Protein AF-A0A1A9ZM07-F1 (afdb_monomer_lite)

Radius of gyration: 21.33 Å; chains: 1; bounding box: 62×58×68 Å

Sequence (254 aa):
MIPLLPQSSGELTFYTVDTAAFFLKGKTILVFFFLFLADDALDRKQTLGPGDSTRFLSSAKSTELFGSISMLYASVVPIGESIPPRTISLAAATFNLLVSMAVLDVNTFQFKTVKGRARGKQEVLSGEAISLKFLDVVTILLKYCGIKCTAAKNSETQAVLIDLIASIGFFCANNKQNQDLLTSEQCSNIIKNLTRLPEYLNVVVYPCLVTLTFQNQNARNVIGRDFNLEFLDEYSKSDKAKKNHLVALLKETT

Foldseek 3Di:
DDDDDDDDDDDDPDPPPVVPLVQQPPHPPVVVVVVVVVVVVVPVPDDDDPPCPVVVVLVSLLCSLLVLLVVLLVQDVVCFLVRDPSSLSSLLSNLVSLLVCLLVPLCSSLLDQPPDPDPDDDGSCRSVVSLVSLLSSLLRLLVNLQVVVVVDPPVSSVSSNLSSLQSLLSNQAVNVVSLVVCLDPVNLSSLLSLLPHDPVSCLRSLSSLCSSPPVNVSSVVSSVVRDPCVVSVVCLPDPSLVPDSSSVSHDDPD

Secondary structure (DSSP, 8-state):
-----------SSSSSSHHHHTSTTT-HHHHHHHHHHHHHTT-TT-PPPTT-HHHHHHHHHHHHHHHHHHHHHHHHTTTTT---HHHHHHHHHHHHHHHHHHHH-HHHHTT-------SSS----HHHHHHHHHHHHHHHHHHHHHHHHHH---HHHHHHHHHHHHHHHHHHTT-HHHHHHHHSGGGHHHHHHHHTS-GGGHHHHHHHHHHHHTT-HHHHHHHTTTS-HHHHHHHHHSHHHHH-HHHHT-----

Organism: Glossina pallidipes (NCBI:txid7398)

Structure (mmCIF, N/CA/C/O backbone):
data_AF-A0A1A9ZM07-F1
#
_entry.id   AF-A0A1A9ZM07-F1
#
loop_
_atom_site.group_PDB
_atom_site.id
_atom_site.type_symbol
_atom_site.label_atom_id
_atom_site.label_alt_id
_atom_site.label_comp_id
_atom_site.label_asym_id
_atom_site.label_entity_id
_atom_site.label_seq_id
_atom_site.pdbx_PDB_ins_code
_atom_site.Cartn_x
_atom_site.Cartn_y
_atom_site.Cartn_z
_atom_site.occupancy
_atom_site.B_iso_or_equiv
_atom_site.auth_seq_id
_atom_site.auth_comp_id
_atom_site.auth_asym_id
_atom_site.auth_atom_id
_atom_site.pdbx_PDB_model_num
ATOM 1 N N . MET A 1 1 ? 40.467 39.889 -33.653 1.00 40.06 1 MET A N 1
ATOM 2 C CA . MET A 1 1 ? 41.114 38.565 -33.554 1.00 40.06 1 MET A CA 1
ATOM 3 C C . MET A 1 1 ? 41.609 38.404 -32.123 1.00 40.06 1 MET A C 1
ATOM 5 O O . MET A 1 1 ? 42.663 38.918 -31.790 1.00 40.06 1 MET A O 1
ATOM 9 N N . ILE A 1 2 ? 40.777 37.814 -31.264 1.00 30.30 2 ILE A N 1
ATOM 10 C CA . ILE A 1 2 ? 41.073 37.431 -29.873 1.00 30.30 2 ILE A CA 1
ATOM 11 C C . ILE A 1 2 ? 40.327 36.096 -29.678 1.00 30.30 2 ILE A C 1
ATOM 13 O O . ILE A 1 2 ? 39.171 36.022 -30.105 1.00 30.30 2 ILE A O 1
ATOM 17 N N . PRO A 1 3 ? 40.971 35.028 -29.177 1.00 31.72 3 PRO A N 1
ATOM 18 C CA . PRO A 1 3 ? 40.437 33.672 -29.266 1.00 31.72 3 PRO A CA 1
ATOM 19 C C . PRO A 1 3 ? 39.374 33.367 -28.199 1.00 31.72 3 PRO A C 1
ATOM 21 O O . PRO A 1 3 ? 39.427 33.863 -27.077 1.00 31.72 3 PRO A O 1
ATOM 24 N N . LEU A 1 4 ? 38.430 32.511 -28.598 1.00 33.81 4 LEU A N 1
ATOM 25 C CA . LEU A 1 4 ? 37.397 31.849 -27.798 1.00 33.81 4 LEU A CA 1
ATOM 26 C C . LEU A 1 4 ? 37.990 30.734 -26.920 1.00 33.81 4 LEU A C 1
ATOM 28 O O . LEU A 1 4 ? 38.764 29.931 -27.430 1.00 33.81 4 LEU A O 1
ATOM 32 N N . LEU A 1 5 ? 37.534 30.633 -25.666 1.00 29.77 5 LEU A N 1
ATOM 33 C CA . LEU A 1 5 ? 37.462 29.425 -24.815 1.00 29.77 5 LEU A CA 1
ATOM 34 C C . LEU A 1 5 ? 36.353 29.661 -23.751 1.00 29.77 5 LEU A C 1
ATOM 36 O O . LEU A 1 5 ? 35.966 30.811 -23.536 1.00 29.77 5 LEU A O 1
ATOM 40 N N . PRO A 1 6 ? 35.737 28.611 -23.175 1.00 30.64 6 PRO A N 1
ATOM 41 C CA . PRO A 1 6 ? 34.289 28.453 -23.166 1.00 30.64 6 PRO A CA 1
ATOM 42 C C . PRO A 1 6 ? 33.652 28.697 -21.793 1.00 30.64 6 PRO A C 1
ATOM 44 O O . PRO A 1 6 ? 34.264 28.507 -20.745 1.00 30.64 6 PRO A O 1
ATOM 47 N N . GLN A 1 7 ? 32.368 29.057 -21.812 1.00 31.75 7 GLN A N 1
ATOM 48 C CA . GLN A 1 7 ? 31.498 29.023 -20.639 1.00 31.75 7 GLN A CA 1
ATOM 49 C C . GLN A 1 7 ? 31.212 27.565 -20.245 1.00 31.75 7 GLN A C 1
ATOM 51 O O . GLN A 1 7 ? 30.524 26.854 -20.976 1.00 31.75 7 GLN A O 1
ATOM 56 N N . SER A 1 8 ? 31.696 27.127 -19.080 1.00 29.12 8 SER A N 1
ATOM 57 C CA . SER A 1 8 ? 31.195 25.928 -18.399 1.00 29.12 8 SER A CA 1
ATOM 58 C C . SER A 1 8 ? 30.195 26.342 -17.316 1.00 29.12 8 SER A C 1
ATOM 60 O O . SER A 1 8 ? 30.553 26.598 -16.166 1.00 29.12 8 SER A O 1
ATOM 62 N N . SER A 1 9 ? 28.924 26.437 -17.689 1.00 32.56 9 SER A N 1
ATOM 63 C CA . SER A 1 9 ? 27.804 26.448 -16.749 1.00 32.56 9 SER A CA 1
ATOM 64 C C . SER A 1 9 ? 27.173 25.061 -16.756 1.00 32.56 9 SER A C 1
ATOM 66 O O . SER A 1 9 ? 26.488 24.704 -17.713 1.00 32.56 9 SER A O 1
ATOM 68 N N . GLY A 1 10 ? 27.404 24.282 -15.705 1.00 33.72 10 GLY A N 1
ATOM 69 C CA . GLY A 1 10 ? 26.717 23.009 -15.524 1.00 33.72 10 GLY A CA 1
ATOM 70 C C . GLY A 1 10 ? 27.546 22.011 -14.746 1.00 33.72 10 GLY A C 1
ATOM 71 O O . GLY A 1 10 ? 28.169 21.160 -15.353 1.00 33.72 10 GLY A O 1
ATOM 72 N N . GLU A 1 11 ? 27.530 22.107 -13.418 1.00 28.39 11 GLU A N 1
ATOM 73 C CA . GLU A 1 11 ? 27.840 20.976 -12.538 1.00 28.39 11 GLU A CA 1
ATOM 74 C C . GLU A 1 11 ? 27.431 21.320 -11.102 1.00 28.39 11 GLU A C 1
ATOM 76 O O . GLU A 1 11 ? 28.222 21.768 -10.279 1.00 28.39 11 GLU A O 1
ATOM 81 N N . LEU A 1 12 ? 26.138 21.183 -10.804 1.00 27.61 12 LEU A N 1
ATOM 82 C CA . LEU A 1 12 ? 25.631 21.255 -9.430 1.00 27.61 12 LEU A CA 1
ATOM 83 C C . LEU A 1 12 ? 24.277 20.550 -9.334 1.00 27.61 12 LEU A C 1
ATOM 85 O O . LEU A 1 12 ? 23.278 21.143 -8.947 1.00 27.61 12 LEU A O 1
ATOM 89 N N . THR A 1 13 ? 24.192 19.295 -9.791 1.00 29.61 13 THR A N 1
ATOM 90 C CA . THR A 1 13 ? 22.951 18.500 -9.654 1.00 29.61 13 THR A CA 1
ATOM 91 C C . THR A 1 13 ? 23.127 16.992 -9.869 1.00 29.61 13 THR A C 1
ATOM 93 O O . THR A 1 13 ? 22.229 16.358 -10.393 1.00 29.61 13 THR A O 1
ATOM 96 N N . PHE A 1 14 ? 24.243 16.365 -9.475 1.00 26.75 14 PHE A N 1
ATOM 97 C CA . PHE A 1 14 ? 24.343 14.892 -9.594 1.00 26.75 14 PHE A CA 1
ATOM 98 C C . PHE A 1 14 ? 24.982 14.143 -8.414 1.00 26.75 14 PHE A C 1
ATOM 100 O O . PHE A 1 14 ? 24.934 12.919 -8.387 1.00 26.75 14 PHE A O 1
ATOM 107 N N . TYR A 1 15 ? 25.477 14.824 -7.375 1.00 24.61 15 TYR A N 1
ATOM 108 C CA . TYR A 1 15 ? 26.223 14.153 -6.296 1.00 24.61 15 TYR A CA 1
ATOM 109 C C . TYR A 1 15 ? 25.401 13.670 -5.088 1.00 24.61 15 TYR A C 1
ATOM 111 O O . TYR A 1 15 ? 25.945 13.008 -4.211 1.00 24.61 15 TYR A O 1
ATOM 119 N N . THR A 1 16 ? 24.097 13.941 -5.010 1.00 32.59 16 THR A N 1
ATOM 120 C CA . THR A 1 16 ? 23.282 13.553 -3.839 1.00 32.59 16 THR A CA 1
ATOM 121 C C . THR A 1 16 ? 22.673 12.151 -3.92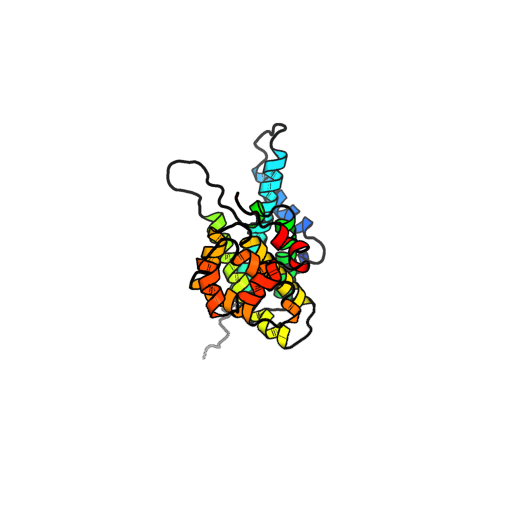0 1.00 32.59 16 THR A C 1
ATOM 123 O O . THR A 1 16 ? 22.255 11.617 -2.895 1.00 32.59 16 THR A O 1
ATOM 126 N N . VAL A 1 17 ? 22.643 11.517 -5.097 1.00 34.41 17 VAL A N 1
ATOM 127 C CA . VAL A 1 17 ? 21.951 10.225 -5.293 1.00 34.41 17 VAL A CA 1
ATOM 128 C C . VAL A 1 17 ? 22.884 9.020 -5.101 1.00 34.41 17 VAL A C 1
ATOM 130 O O . VAL A 1 17 ? 22.433 7.931 -4.735 1.00 34.41 17 VAL A O 1
ATOM 133 N N . ASP A 1 18 ? 24.196 9.194 -5.286 1.00 28.33 18 ASP A N 1
ATOM 134 C CA . ASP A 1 18 ? 25.151 8.080 -5.229 1.00 28.33 18 ASP A CA 1
ATOM 135 C C . ASP A 1 18 ? 25.424 7.565 -3.809 1.00 28.33 18 ASP A C 1
ATOM 137 O O . ASP A 1 18 ? 25.610 6.363 -3.610 1.00 28.33 18 ASP A O 1
ATOM 141 N N . THR A 1 19 ? 25.344 8.429 -2.797 1.00 35.19 19 THR A N 1
ATOM 142 C CA . THR A 1 19 ? 25.625 8.047 -1.404 1.00 35.19 19 THR A CA 1
ATOM 143 C C . THR A 1 19 ? 24.472 7.271 -0.756 1.00 35.19 19 THR A C 1
ATOM 145 O O . THR A 1 19 ? 24.703 6.442 0.121 1.00 35.19 19 THR A O 1
ATOM 148 N N . ALA A 1 20 ? 23.228 7.476 -1.203 1.00 35.91 20 ALA A N 1
ATOM 149 C CA . ALA A 1 20 ? 22.055 6.853 -0.585 1.00 35.91 20 ALA A CA 1
ATOM 150 C C . ALA A 1 20 ? 21.928 5.354 -0.916 1.00 35.91 20 ALA A C 1
ATOM 152 O O . ALA A 1 20 ? 21.475 4.560 -0.095 1.00 35.91 20 ALA A O 1
ATOM 153 N N . ALA A 1 21 ? 22.359 4.933 -2.105 1.00 36.50 21 ALA A N 1
ATOM 154 C CA . ALA A 1 21 ? 22.070 3.590 -2.600 1.00 36.50 21 ALA A CA 1
ATOM 155 C C . ALA A 1 21 ? 23.080 2.509 -2.195 1.00 36.50 21 ALA A C 1
ATOM 157 O O . ALA A 1 21 ? 22.746 1.324 -2.217 1.00 36.50 21 ALA A O 1
ATOM 158 N N . PHE A 1 22 ? 24.295 2.889 -1.792 1.00 32.91 22 PHE A N 1
ATOM 159 C CA . PHE A 1 22 ? 25.275 1.928 -1.276 1.00 32.91 22 PHE A CA 1
ATOM 160 C C . PHE A 1 22 ? 24.924 1.441 0.146 1.00 32.91 22 PHE A C 1
ATOM 162 O O . PHE A 1 22 ? 25.433 0.422 0.607 1.00 32.91 22 PHE A O 1
ATOM 169 N N . PHE A 1 23 ? 24.007 2.131 0.835 1.00 36.03 23 PHE A N 1
ATOM 170 C CA . PHE A 1 23 ? 23.654 1.864 2.231 1.00 36.03 23 PHE A CA 1
ATOM 171 C C . PHE A 1 23 ? 22.564 0.798 2.441 1.00 36.03 23 PHE A C 1
ATOM 173 O O . PHE A 1 23 ? 22.497 0.200 3.517 1.00 36.03 23 PHE A O 1
ATOM 180 N N . LEU A 1 24 ? 21.741 0.493 1.431 1.00 40.28 24 LEU A N 1
ATOM 181 C CA . LEU A 1 24 ? 20.542 -0.335 1.629 1.00 40.28 24 LEU A CA 1
ATOM 182 C C . LEU A 1 24 ? 20.745 -1.854 1.532 1.00 40.28 24 LEU A C 1
ATOM 184 O O . LEU A 1 24 ? 19.877 -2.597 1.976 1.00 40.28 24 LEU A O 1
ATOM 188 N N . LYS A 1 25 ? 21.879 -2.353 1.020 1.00 37.78 25 LYS A N 1
ATOM 189 C CA . LYS A 1 25 ? 22.109 -3.811 0.909 1.00 37.78 25 LYS A CA 1
ATOM 190 C C . LYS A 1 25 ? 22.706 -4.478 2.155 1.00 37.78 25 LYS A C 1
ATOM 192 O O . LYS A 1 25 ? 22.899 -5.688 2.145 1.00 37.78 25 LYS A O 1
ATOM 197 N N . GLY A 1 26 ? 22.964 -3.742 3.240 1.00 36.47 26 GLY A N 1
ATOM 198 C CA . GLY A 1 26 ? 23.479 -4.370 4.468 1.00 36.47 26 GLY A CA 1
ATOM 199 C C . GLY A 1 26 ? 23.490 -3.543 5.752 1.00 36.47 26 GLY A C 1
ATOM 200 O O . GLY A 1 26 ? 23.996 -4.033 6.757 1.00 36.47 26 GLY A O 1
ATOM 201 N N . LYS A 1 27 ? 22.983 -2.303 5.765 1.00 37.91 27 LYS A N 1
ATOM 202 C CA . LYS A 1 27 ? 23.139 -1.390 6.908 1.00 37.91 27 LYS A CA 1
ATOM 203 C C . LYS A 1 27 ? 21.961 -0.419 7.054 1.00 37.91 27 LYS A C 1
ATOM 205 O O . LYS A 1 27 ? 22.165 0.789 7.111 1.00 37.91 27 LYS A O 1
ATOM 210 N N . THR A 1 28 ? 20.739 -0.928 7.212 1.00 43.06 28 THR A N 1
ATOM 211 C CA . THR A 1 28 ? 19.606 -0.087 7.652 1.00 43.06 28 THR A CA 1
ATOM 212 C C . THR A 1 28 ? 19.929 0.583 8.997 1.00 43.06 28 THR A C 1
ATOM 214 O O . THR A 1 28 ? 19.680 1.762 9.175 1.00 43.06 28 THR A O 1
ATOM 217 N N . ILE A 1 29 ? 20.663 -0.092 9.888 1.00 41.97 29 ILE A N 1
ATOM 218 C CA . ILE A 1 29 ? 21.049 0.417 11.219 1.00 41.97 29 ILE A CA 1
ATOM 219 C C . ILE A 1 29 ? 22.052 1.594 11.183 1.00 41.97 29 ILE A C 1
ATOM 221 O O . ILE A 1 29 ? 22.090 2.401 12.109 1.00 41.97 29 ILE A O 1
ATOM 225 N N . LEU A 1 30 ? 22.877 1.733 10.138 1.00 37.81 30 LEU A N 1
ATOM 226 C CA . LEU A 1 30 ? 24.037 2.643 10.181 1.00 37.81 30 LEU A CA 1
ATOM 227 C C . LEU A 1 30 ? 23.731 4.053 9.647 1.00 37.81 30 LEU A C 1
ATOM 229 O O . LEU A 1 30 ? 24.348 5.016 10.098 1.00 37.81 30 LEU A O 1
ATOM 233 N N . VAL A 1 31 ? 22.722 4.194 8.778 1.00 46.16 31 VAL A N 1
ATOM 234 C CA . VAL A 1 31 ? 22.136 5.511 8.448 1.00 46.16 31 VAL A CA 1
ATOM 235 C C . VAL A 1 31 ? 21.390 6.073 9.662 1.00 46.16 31 VAL A C 1
ATOM 237 O O . VAL A 1 31 ? 21.493 7.264 9.952 1.00 46.16 31 VAL A O 1
ATOM 240 N N . PHE A 1 32 ? 20.733 5.200 10.437 1.00 45.12 32 PHE A N 1
ATOM 241 C CA . PHE A 1 32 ? 20.112 5.576 11.706 1.00 45.12 32 PHE A CA 1
ATOM 242 C C . PHE A 1 32 ? 21.130 6.040 12.740 1.00 45.12 32 PHE A C 1
ATOM 244 O O . PHE A 1 32 ? 20.888 7.048 13.387 1.00 45.12 32 PHE A O 1
ATOM 251 N N . PHE A 1 33 ? 22.294 5.394 12.851 1.00 40.38 33 PHE A N 1
ATOM 252 C CA . PHE A 1 33 ? 23.324 5.806 13.811 1.00 40.38 33 PHE A CA 1
ATOM 253 C C . PHE A 1 33 ? 23.842 7.237 13.561 1.00 40.38 33 PHE A C 1
ATOM 255 O O . PHE A 1 33 ? 24.109 7.966 14.512 1.00 40.38 33 PHE A O 1
ATOM 262 N N . PHE A 1 34 ? 23.936 7.673 12.299 1.00 42.84 34 PHE A N 1
ATOM 263 C CA . PHE A 1 34 ? 24.392 9.029 11.962 1.00 42.84 34 PHE A CA 1
ATOM 264 C C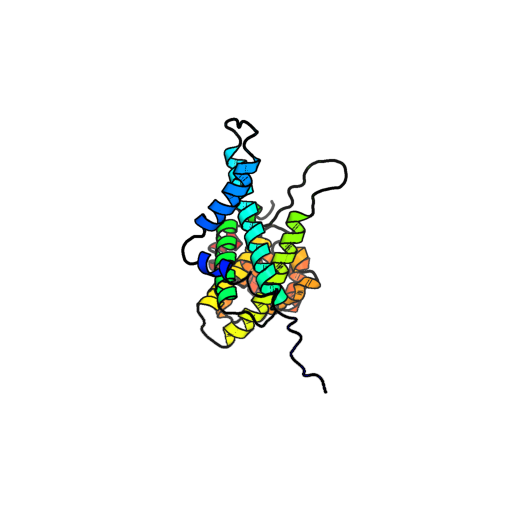 . PHE A 1 34 ? 23.323 10.112 12.162 1.00 42.84 34 PHE A C 1
ATOM 266 O O . PHE A 1 34 ? 23.665 11.217 12.575 1.00 42.84 34 PHE A O 1
ATOM 273 N N . LEU A 1 35 ? 22.042 9.811 11.921 1.00 45.06 35 LEU A N 1
ATOM 274 C CA . LEU A 1 35 ? 20.946 10.747 12.214 1.00 45.06 35 LEU A CA 1
ATOM 275 C C . LEU A 1 35 ? 20.625 10.796 13.717 1.00 45.06 35 LEU A C 1
ATOM 277 O O . LEU A 1 35 ? 20.350 11.866 14.246 1.00 45.06 35 LEU A O 1
ATOM 281 N N . PHE A 1 36 ? 20.750 9.668 14.417 1.00 42.66 36 PHE A N 1
ATOM 282 C CA . PHE A 1 36 ? 20.565 9.569 15.864 1.00 42.66 36 PHE A CA 1
ATOM 283 C C . PHE A 1 36 ? 21.662 10.305 16.639 1.00 42.66 36 PHE A C 1
ATOM 285 O O . PHE A 1 36 ? 21.354 11.018 17.581 1.00 42.66 36 PHE A O 1
ATOM 292 N N . LEU A 1 37 ? 22.931 10.221 16.218 1.00 44.16 37 LEU A N 1
ATOM 293 C CA . LEU A 1 37 ? 24.010 11.008 16.833 1.00 44.16 37 LEU A CA 1
ATOM 294 C C . LEU A 1 37 ? 23.861 12.520 16.608 1.00 44.16 37 LEU A C 1
ATOM 296 O O . LEU A 1 37 ? 24.355 13.300 17.420 1.00 44.16 37 LEU A O 1
ATOM 300 N N . ALA A 1 38 ? 23.200 12.940 15.526 1.00 43.25 38 ALA A N 1
ATOM 301 C CA . ALA A 1 38 ? 22.914 14.351 15.281 1.00 43.25 38 ALA A CA 1
ATOM 302 C C . ALA A 1 38 ? 21.790 14.883 16.193 1.00 43.25 38 ALA A C 1
ATOM 304 O O . ALA A 1 38 ? 21.845 16.043 16.595 1.00 43.25 38 ALA A O 1
ATOM 305 N N . ASP A 1 39 ? 20.827 14.032 16.558 1.00 39.00 39 ASP A N 1
ATOM 306 C CA . ASP A 1 39 ? 19.703 14.364 17.448 1.00 39.00 39 ASP A CA 1
ATOM 307 C C . ASP A 1 39 ? 20.095 14.251 18.940 1.00 39.00 39 ASP A C 1
ATOM 309 O O . ASP A 1 39 ? 19.836 15.151 19.738 1.00 39.00 39 ASP A O 1
ATOM 313 N N . ASP A 1 40 ? 20.862 13.218 19.306 1.00 40.06 40 ASP A N 1
ATOM 314 C CA . ASP A 1 40 ? 21.389 12.973 20.662 1.00 40.06 40 ASP A CA 1
ATOM 315 C C . ASP A 1 40 ? 22.472 14.003 21.067 1.00 40.06 40 ASP A C 1
ATOM 317 O O . ASP A 1 40 ? 22.756 14.227 22.245 1.00 40.06 40 ASP A O 1
ATOM 321 N N . ALA A 1 41 ? 23.067 14.704 20.093 1.00 40.88 41 ALA A N 1
ATOM 322 C CA . ALA A 1 41 ? 23.909 15.873 20.352 1.00 40.88 41 ALA A CA 1
ATOM 323 C C . ALA A 1 41 ? 23.097 17.129 20.737 1.00 40.88 41 ALA A C 1
ATOM 325 O O . ALA A 1 41 ? 23.658 18.034 21.360 1.00 40.88 41 ALA A O 1
ATOM 326 N N . LEU A 1 42 ? 21.797 17.183 20.415 1.00 43.44 42 LEU A N 1
ATOM 327 C CA . LEU A 1 42 ? 20.893 18.274 20.794 1.00 43.44 42 LEU A CA 1
ATOM 328 C C . LEU A 1 42 ? 20.109 17.987 22.090 1.00 43.44 42 LEU A C 1
ATOM 330 O O . LEU A 1 42 ? 19.788 18.935 22.807 1.0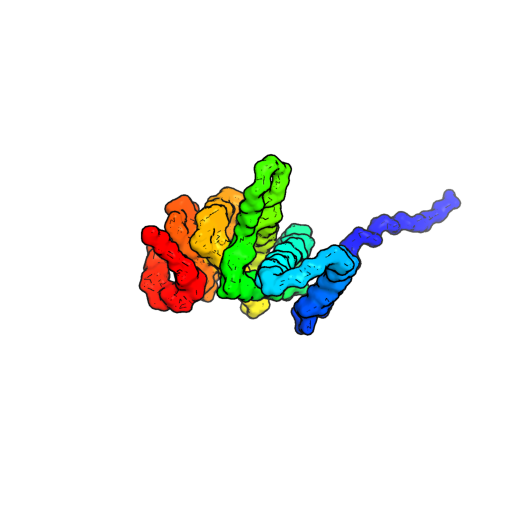0 43.44 42 LEU A O 1
ATOM 334 N N . ASP A 1 43 ? 19.852 16.716 22.423 1.00 38.56 43 ASP A N 1
ATOM 335 C CA . ASP A 1 43 ? 18.961 16.317 23.532 1.00 38.56 43 ASP A CA 1
ATOM 336 C C . ASP A 1 43 ? 19.664 16.046 24.883 1.00 38.56 43 ASP A C 1
ATOM 338 O O . ASP A 1 43 ? 19.028 15.731 25.891 1.00 38.56 43 ASP A O 1
ATOM 342 N N . ARG A 1 44 ? 20.986 16.262 24.988 1.00 38.94 44 ARG A N 1
ATOM 343 C CA . ARG A 1 44 ? 21.743 16.171 26.265 1.00 38.94 44 ARG A CA 1
ATOM 344 C C . ARG A 1 44 ? 21.409 17.267 27.292 1.00 38.94 44 ARG A C 1
ATOM 346 O O . ARG A 1 44 ? 22.289 17.731 28.026 1.00 38.94 44 ARG A O 1
ATOM 353 N N . LYS A 1 45 ? 20.151 17.695 27.392 1.00 37.28 45 LYS A N 1
ATOM 354 C CA . LYS A 1 45 ? 19.706 18.612 28.443 1.00 37.28 45 LYS A CA 1
ATOM 355 C C . LYS A 1 45 ? 18.403 18.268 29.158 1.00 37.28 45 LYS A C 1
ATOM 357 O O . LYS A 1 45 ? 17.993 19.091 29.975 1.00 37.28 45 LYS A O 1
ATOM 362 N N . GLN A 1 46 ? 17.805 17.085 28.990 1.00 37.97 46 GLN A N 1
ATOM 363 C CA . GLN A 1 46 ? 16.643 16.704 29.809 1.00 37.97 46 GLN A CA 1
ATOM 364 C C . GLN A 1 46 ? 16.706 15.279 30.385 1.00 37.97 46 GLN A C 1
ATOM 366 O O . GLN A 1 46 ? 16.914 14.286 29.704 1.00 37.97 46 GLN A O 1
ATOM 371 N N . THR A 1 47 ? 16.559 15.209 31.708 1.00 36.41 47 THR A N 1
ATOM 372 C CA . THR A 1 47 ? 16.630 14.021 32.569 1.00 36.41 47 THR A CA 1
ATOM 373 C C . THR A 1 47 ? 15.346 13.182 32.487 1.00 36.41 47 THR A C 1
ATOM 375 O O . THR A 1 47 ? 14.281 13.685 32.846 1.00 36.41 47 THR A O 1
ATOM 378 N N . LEU A 1 48 ? 15.441 11.912 32.067 1.00 41.47 48 LEU A N 1
ATOM 379 C CA . LEU A 1 48 ? 14.308 10.983 31.893 1.00 41.47 48 LEU A CA 1
ATOM 380 C C . LEU A 1 48 ? 13.962 10.185 33.167 1.00 41.47 48 LEU A C 1
ATOM 382 O O . LEU A 1 48 ? 14.841 9.623 33.821 1.00 41.47 48 LEU A O 1
ATOM 386 N N . GLY A 1 49 ? 12.661 10.070 33.460 1.00 34.12 49 GLY A N 1
ATOM 387 C CA . GLY A 1 49 ? 12.088 9.098 34.400 1.00 34.12 49 GLY A CA 1
ATOM 388 C C . GLY A 1 49 ? 11.630 7.795 33.705 1.00 34.12 49 GLY A C 1
ATOM 389 O O . GLY A 1 49 ? 11.609 7.726 32.477 1.00 34.12 49 GLY A O 1
ATOM 390 N N . PRO A 1 50 ? 11.221 6.746 34.451 1.00 40.12 50 PRO A N 1
ATOM 391 C CA . PRO A 1 50 ? 11.061 5.373 33.935 1.00 40.12 50 PRO A CA 1
ATOM 392 C C . PRO A 1 50 ? 9.821 5.105 33.048 1.00 40.12 50 PRO A C 1
ATOM 394 O O . PRO A 1 50 ? 9.452 3.949 32.855 1.00 40.12 50 PRO A O 1
ATOM 397 N N . GLY A 1 51 ? 9.147 6.139 32.532 1.00 42.84 51 GLY A N 1
ATOM 398 C CA . GLY A 1 51 ? 7.880 6.025 31.787 1.00 42.84 51 GLY A CA 1
ATOM 399 C C . GLY A 1 51 ? 7.950 6.340 30.285 1.00 42.84 51 GLY A C 1
ATOM 400 O O . GLY A 1 51 ? 6.939 6.201 29.599 1.00 42.84 51 GLY A O 1
ATOM 401 N N . ASP A 1 52 ? 9.107 6.756 29.760 1.00 49.91 52 ASP A N 1
ATOM 402 C CA . ASP A 1 52 ? 9.208 7.393 28.432 1.00 49.91 52 ASP A CA 1
ATOM 403 C C . ASP A 1 52 ? 9.717 6.489 27.291 1.00 49.91 52 ASP A C 1
ATOM 405 O O . ASP A 1 52 ? 9.631 6.855 26.116 1.00 49.91 52 ASP A O 1
ATOM 409 N N . SER A 1 53 ? 10.191 5.274 27.583 1.00 45.19 53 SER A N 1
ATOM 410 C CA . SER A 1 53 ? 10.828 4.402 26.579 1.00 45.19 53 SER A CA 1
ATOM 411 C C . SER A 1 53 ? 9.883 3.952 25.451 1.00 45.19 53 SER A C 1
ATOM 413 O O . SER A 1 53 ? 10.302 3.810 24.303 1.00 45.19 53 SER A O 1
ATOM 415 N N . THR A 1 54 ? 8.592 3.762 25.737 1.00 54.78 54 THR A N 1
ATOM 416 C CA . THR A 1 54 ? 7.572 3.388 24.736 1.00 54.78 54 THR A CA 1
ATOM 417 C C . THR A 1 54 ? 7.217 4.537 23.799 1.00 54.78 54 THR A C 1
ATOM 419 O O . THR A 1 54 ? 6.980 4.307 22.613 1.00 54.78 54 THR A O 1
ATOM 422 N N . ARG A 1 55 ? 7.211 5.778 24.301 1.00 55.94 55 ARG A N 1
ATOM 423 C CA . ARG A 1 55 ? 6.961 6.970 23.475 1.00 55.94 55 ARG A CA 1
ATOM 424 C C . ARG A 1 55 ? 8.144 7.238 22.560 1.00 55.94 55 ARG A C 1
ATOM 426 O O . ARG A 1 55 ? 7.938 7.479 21.378 1.00 55.94 55 ARG A O 1
ATOM 433 N N . PHE A 1 56 ? 9.360 7.084 23.079 1.00 54.72 56 PHE A N 1
ATOM 434 C CA . PHE A 1 56 ? 10.580 7.180 22.286 1.00 54.72 56 PHE A CA 1
ATOM 435 C C . PHE A 1 56 ? 10.595 6.178 21.128 1.00 54.72 56 PHE A C 1
ATOM 437 O O . PHE A 1 56 ? 10.801 6.558 19.978 1.00 54.72 56 PHE A O 1
ATOM 444 N N . LEU A 1 57 ? 10.290 4.907 21.408 1.00 59.16 57 LEU A N 1
ATOM 445 C CA . LEU A 1 57 ? 10.238 3.870 20.381 1.00 59.16 57 LEU A CA 1
ATOM 446 C C . LEU A 1 57 ? 9.156 4.154 19.325 1.00 59.16 57 LEU A C 1
ATOM 448 O O . LEU A 1 57 ? 9.389 3.953 18.137 1.00 59.16 57 LEU A O 1
ATOM 452 N N . SER A 1 58 ? 7.983 4.636 19.742 1.00 61.06 58 SER A N 1
ATOM 453 C CA . SER A 1 58 ? 6.903 5.022 18.825 1.00 61.06 58 SER A CA 1
ATOM 454 C C . SER A 1 58 ? 7.289 6.213 17.939 1.00 61.06 58 SER A C 1
ATOM 456 O O . SER A 1 58 ? 6.983 6.215 16.743 1.00 61.06 58 SER A O 1
ATOM 458 N N . SER A 1 59 ? 7.971 7.208 18.509 1.00 62.84 59 SER A N 1
ATOM 459 C CA . SER A 1 59 ? 8.471 8.374 17.777 1.00 62.84 59 SER A CA 1
ATOM 460 C C . SER A 1 59 ? 9.573 7.982 16.798 1.00 62.84 59 SER A C 1
ATOM 462 O O . SER A 1 59 ? 9.498 8.361 15.635 1.00 62.84 59 SER A O 1
ATOM 464 N N . ALA A 1 60 ? 10.533 7.152 17.214 1.00 60.91 60 ALA A N 1
ATOM 465 C CA . ALA A 1 60 ? 11.603 6.655 16.351 1.00 60.91 60 ALA A CA 1
ATOM 466 C C . ALA A 1 60 ? 11.049 5.886 15.140 1.00 60.91 60 ALA A C 1
ATOM 468 O O . ALA A 1 60 ? 11.424 6.174 14.005 1.00 60.91 60 ALA A O 1
ATOM 469 N N . LYS A 1 61 ? 10.084 4.982 15.371 1.00 64.19 61 LYS A N 1
ATOM 470 C CA . LYS A 1 61 ? 9.385 4.243 14.306 1.00 64.19 61 LYS A CA 1
ATOM 471 C C . LYS A 1 61 ? 8.656 5.169 13.331 1.00 64.19 61 LYS A C 1
ATOM 473 O O . LYS A 1 61 ? 8.714 4.952 12.124 1.00 64.19 61 LYS A O 1
ATOM 478 N N . SER A 1 62 ? 7.986 6.206 13.838 1.00 67.69 62 SER A N 1
ATOM 479 C CA . SER A 1 62 ? 7.295 7.190 12.990 1.00 67.69 62 SER A CA 1
ATOM 480 C C . SER A 1 62 ? 8.281 8.025 12.175 1.00 67.69 62 SER A C 1
ATOM 482 O O . SER A 1 62 ? 8.073 8.220 10.983 1.00 67.69 62 SER A O 1
ATOM 484 N N . THR A 1 63 ? 9.381 8.477 12.779 1.00 72.25 63 THR A N 1
ATOM 485 C CA . THR A 1 63 ? 10.422 9.248 12.085 1.00 72.25 63 THR A CA 1
ATOM 486 C C . THR A 1 63 ? 11.085 8.427 10.982 1.00 72.25 63 THR A C 1
ATOM 488 O O . THR A 1 63 ? 11.249 8.925 9.868 1.00 72.25 63 THR A O 1
ATOM 491 N N . GLU A 1 64 ? 11.405 7.160 11.251 1.00 71.88 64 GLU A N 1
ATOM 492 C CA . GLU A 1 64 ? 11.934 6.226 10.252 1.00 71.88 64 GLU A CA 1
ATOM 493 C C . GLU A 1 64 ? 10.984 6.067 9.061 1.00 71.88 64 GLU A C 1
ATOM 495 O O . GLU A 1 64 ? 11.389 6.178 7.898 1.00 71.88 64 GLU A O 1
ATOM 500 N N . LEU A 1 65 ? 9.701 5.869 9.357 1.00 75.25 65 LEU A N 1
ATOM 501 C CA . LEU A 1 65 ? 8.645 5.701 8.371 1.00 75.25 65 LEU A CA 1
ATOM 502 C C . LEU A 1 65 ? 8.478 6.954 7.493 1.00 75.25 65 LEU A C 1
ATOM 504 O O . LEU A 1 65 ? 8.515 6.887 6.261 1.00 75.25 65 LEU A O 1
ATOM 508 N N . PHE A 1 66 ? 8.343 8.113 8.132 1.00 80.38 66 PHE A N 1
ATOM 509 C CA . PHE A 1 66 ? 8.166 9.410 7.485 1.00 80.38 66 PHE A CA 1
ATOM 510 C C . PHE A 1 66 ? 9.378 9.820 6.641 1.00 80.38 66 PHE A C 1
ATOM 512 O O . PHE A 1 66 ? 9.217 10.329 5.523 1.00 80.38 66 PHE A O 1
ATOM 519 N N . GLY A 1 67 ? 10.585 9.574 7.158 1.00 79.69 67 GLY A N 1
ATOM 520 C CA . GLY A 1 67 ? 11.841 9.822 6.460 1.00 79.69 67 GLY A CA 1
ATOM 521 C C . GLY A 1 67 ? 11.979 8.951 5.215 1.00 79.69 67 GLY A C 1
ATOM 522 O O . GLY A 1 67 ? 12.290 9.465 4.140 1.00 79.69 67 GLY A O 1
ATOM 523 N N . SER A 1 68 ? 11.650 7.661 5.325 1.00 84.69 68 SER A N 1
ATOM 524 C CA . SER A 1 68 ? 11.733 6.710 4.209 1.00 84.69 68 SER A CA 1
ATOM 525 C C . SER A 1 68 ? 10.786 7.073 3.062 1.00 84.69 68 SER A C 1
ATOM 527 O O . SER A 1 68 ? 11.204 7.104 1.904 1.00 84.69 68 SER A O 1
ATOM 529 N N . ILE A 1 69 ? 9.533 7.429 3.368 1.00 86.62 69 ILE A N 1
ATOM 530 C CA . ILE A 1 69 ? 8.557 7.863 2.352 1.00 86.62 69 ILE A CA 1
ATOM 531 C C . ILE A 1 69 ? 8.994 9.175 1.707 1.00 86.62 69 ILE A C 1
ATOM 533 O O . ILE A 1 69 ? 8.926 9.315 0.488 1.00 86.62 69 ILE A O 1
ATOM 537 N N . SER A 1 70 ? 9.481 10.129 2.504 1.00 84.44 70 SER A N 1
ATOM 538 C CA . SER A 1 70 ? 9.960 11.411 1.979 1.00 84.44 70 SER A CA 1
ATOM 539 C C . SER A 1 70 ? 11.177 11.242 1.065 1.00 84.44 70 SER A C 1
ATOM 541 O O . SER A 1 70 ? 11.249 11.899 0.026 1.00 84.44 70 SER A O 1
ATOM 543 N N . MET A 1 71 ? 12.101 10.338 1.408 1.00 84.44 71 MET A N 1
ATOM 544 C CA . MET A 1 71 ? 13.266 10.020 0.579 1.00 84.44 71 MET A CA 1
ATOM 545 C C . MET A 1 71 ? 12.856 9.340 -0.730 1.00 84.44 71 MET A C 1
ATOM 547 O O . MET A 1 71 ? 13.352 9.704 -1.801 1.00 84.44 71 MET A O 1
ATOM 551 N N . LEU A 1 72 ? 11.922 8.387 -0.664 1.00 86.50 72 LEU A N 1
ATOM 552 C CA . LEU A 1 72 ? 11.416 7.710 -1.853 1.00 86.50 72 LEU A CA 1
ATOM 553 C C . LEU A 1 72 ? 10.656 8.682 -2.767 1.00 86.50 72 LEU A C 1
ATOM 555 O O . LEU A 1 72 ? 10.897 8.694 -3.971 1.00 86.50 72 LEU A O 1
ATOM 559 N N . TYR A 1 73 ? 9.819 9.553 -2.199 1.00 86.88 73 TYR A N 1
ATOM 560 C CA . TYR A 1 73 ? 9.131 10.621 -2.926 1.00 86.88 73 TYR A CA 1
ATOM 561 C C . TYR A 1 7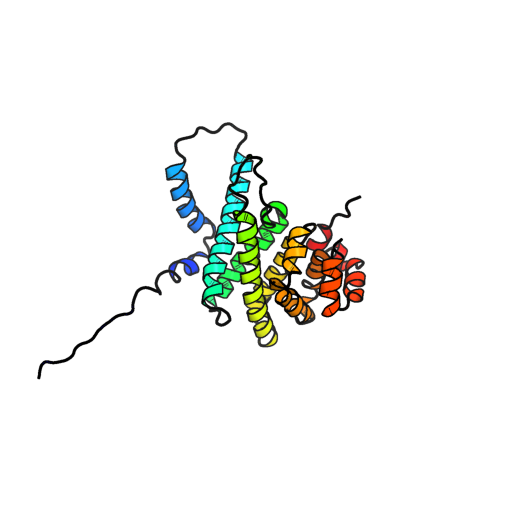3 ? 10.120 11.519 -3.677 1.00 86.88 73 TYR A C 1
ATOM 563 O O . TYR A 1 73 ? 9.995 11.696 -4.888 1.00 86.88 73 TYR A O 1
ATOM 571 N N . ALA A 1 74 ? 11.156 12.014 -2.993 1.00 84.50 74 ALA A N 1
ATOM 572 C CA . ALA A 1 74 ? 12.183 12.855 -3.608 1.00 84.50 74 ALA A CA 1
ATOM 573 C C . ALA A 1 74 ? 12.990 12.130 -4.702 1.00 84.50 74 ALA A C 1
ATOM 575 O O . ALA A 1 74 ? 13.540 12.780 -5.585 1.00 84.50 74 ALA A O 1
ATOM 576 N N . SER A 1 75 ? 13.047 10.797 -4.662 1.00 83.81 75 SER A N 1
ATOM 577 C CA . SER A 1 75 ? 13.769 9.986 -5.648 1.00 83.81 75 SER A CA 1
ATOM 578 C C . SER A 1 75 ? 12.912 9.608 -6.859 1.00 83.81 75 SER A C 1
ATOM 580 O O . SER A 1 75 ? 13.434 9.478 -7.962 1.00 83.81 75 SER A O 1
ATOM 582 N N . VAL A 1 76 ? 11.608 9.393 -6.667 1.00 84.81 76 VAL A N 1
ATOM 583 C CA . VAL A 1 76 ? 10.697 8.883 -7.705 1.00 84.81 76 VAL A CA 1
ATOM 584 C C . VAL A 1 76 ? 10.016 10.021 -8.464 1.00 84.81 76 VAL A C 1
ATOM 586 O O . VAL A 1 76 ? 9.963 9.986 -9.692 1.00 84.81 76 VAL A O 1
ATOM 589 N N . VAL A 1 77 ? 9.533 11.049 -7.762 1.00 81.38 77 VAL A N 1
ATOM 590 C CA . VAL A 1 77 ? 8.719 12.118 -8.367 1.00 81.38 77 VAL A CA 1
ATOM 591 C C . VAL A 1 77 ? 9.466 12.921 -9.437 1.00 81.38 77 VAL A C 1
ATOM 593 O O . VAL A 1 77 ? 8.888 13.120 -10.504 1.00 81.38 77 VAL A O 1
ATOM 596 N N . PRO A 1 78 ? 10.739 13.328 -9.250 1.00 76.88 78 PRO A N 1
ATOM 597 C CA . PRO A 1 78 ? 11.453 14.090 -10.279 1.00 76.88 78 PRO A CA 1
ATOM 598 C C . PRO A 1 78 ? 11.736 13.289 -11.553 1.00 76.88 78 PRO A C 1
ATOM 600 O O . PRO A 1 78 ? 11.896 13.869 -12.622 1.00 76.88 78 PRO A O 1
ATOM 603 N N . ILE A 1 79 ? 11.831 11.962 -11.436 1.00 75.75 79 ILE A N 1
ATOM 604 C CA . ILE A 1 79 ? 12.226 11.073 -12.536 1.00 75.75 79 ILE A CA 1
ATOM 605 C C . ILE A 1 79 ? 10.996 10.528 -13.288 1.00 75.75 79 ILE A C 1
ATOM 607 O O . ILE A 1 79 ? 11.093 10.127 -14.452 1.00 75.75 79 ILE A O 1
ATOM 611 N N . GLY A 1 80 ? 9.824 10.525 -12.645 1.00 75.19 80 GLY A N 1
ATOM 612 C CA . GLY A 1 80 ? 8.573 10.066 -13.239 1.00 75.19 80 GLY A CA 1
ATOM 613 C C . GLY A 1 80 ? 8.643 8.597 -13.665 1.00 75.19 80 GLY A C 1
ATOM 614 O O . GLY A 1 80 ? 8.973 7.721 -12.872 1.00 75.19 80 GLY A O 1
ATOM 615 N N . GLU A 1 81 ? 8.329 8.313 -14.931 1.00 70.31 81 GLU A N 1
ATOM 616 C CA . GLU A 1 81 ? 8.238 6.944 -15.469 1.00 70.31 81 GLU A CA 1
ATOM 617 C C . GLU A 1 81 ? 9.590 6.348 -15.905 1.00 70.31 81 GLU A C 1
ATOM 619 O O . GLU A 1 81 ? 9.670 5.173 -16.259 1.00 70.31 81 GLU A O 1
ATOM 624 N N . SER A 1 82 ? 10.680 7.118 -15.849 1.00 77.81 82 SER A N 1
ATOM 625 C CA . SER A 1 82 ? 12.027 6.665 -16.228 1.00 77.81 82 SER A CA 1
ATOM 626 C C . SER A 1 82 ? 12.818 6.127 -15.025 1.00 77.81 82 SER A C 1
ATOM 628 O O . SER A 1 82 ? 13.968 6.505 -14.801 1.00 77.81 82 SER A O 1
ATOM 630 N N . ILE A 1 83 ? 12.207 5.263 -14.213 1.00 80.06 83 ILE A N 1
ATOM 631 C CA . ILE A 1 83 ? 12.765 4.887 -12.907 1.00 80.06 83 ILE A CA 1
ATOM 632 C C . ILE A 1 83 ? 14.018 3.998 -13.066 1.00 80.06 83 ILE A C 1
ATOM 634 O O . ILE A 1 83 ? 13.913 2.882 -13.590 1.00 80.06 83 ILE A O 1
ATOM 638 N N . PRO A 1 84 ? 15.202 4.431 -12.582 1.00 78.56 84 PRO A N 1
ATOM 639 C CA . PRO A 1 84 ? 16.421 3.632 -12.638 1.00 78.56 84 PRO A CA 1
ATOM 640 C C . PRO A 1 84 ? 16.311 2.369 -11.766 1.00 78.56 84 PRO A C 1
ATOM 642 O O . PRO A 1 84 ? 15.649 2.406 -10.725 1.00 78.56 84 PRO A O 1
ATOM 645 N N . PRO A 1 85 ? 17.024 1.271 -12.093 1.00 78.38 85 PRO A N 1
ATOM 646 C CA . PRO A 1 85 ? 16.983 0.030 -11.306 1.00 78.38 85 PRO A CA 1
ATOM 647 C C . PRO A 1 85 ? 17.290 0.233 -9.815 1.00 78.38 85 PRO A C 1
ATOM 649 O O . PRO A 1 85 ? 16.641 -0.338 -8.948 1.00 78.38 85 PRO A O 1
ATOM 652 N N . ARG A 1 86 ? 18.233 1.126 -9.508 1.00 78.44 86 ARG A N 1
ATOM 653 C CA . ARG A 1 86 ? 18.623 1.475 -8.137 1.00 78.44 86 ARG A CA 1
ATOM 654 C C . ARG A 1 86 ? 17.470 2.075 -7.319 1.00 78.44 86 ARG A C 1
ATOM 656 O O . ARG A 1 86 ? 17.349 1.784 -6.133 1.00 78.44 86 ARG A O 1
ATOM 663 N N . THR A 1 87 ? 16.608 2.868 -7.952 1.00 84.44 87 THR A N 1
ATOM 664 C CA . THR A 1 87 ? 15.420 3.450 -7.312 1.00 84.44 87 THR A CA 1
ATOM 665 C C . THR A 1 87 ? 14.340 2.392 -7.075 1.00 84.44 87 THR A C 1
ATOM 667 O O . THR A 1 87 ? 13.607 2.483 -6.096 1.00 84.44 87 THR A O 1
ATOM 670 N N . ILE A 1 88 ? 14.279 1.345 -7.906 1.00 85.50 88 ILE A N 1
ATOM 671 C CA . ILE A 1 88 ? 13.398 0.188 -7.679 1.00 85.50 88 ILE A CA 1
ATOM 672 C C . ILE A 1 88 ? 13.849 -0.616 -6.460 1.00 85.50 88 ILE A C 1
ATOM 674 O O . ILE A 1 88 ? 13.012 -0.948 -5.626 1.00 85.50 88 ILE A O 1
ATOM 678 N N . SER A 1 89 ? 15.152 -0.852 -6.291 1.00 85.50 89 SER A N 1
ATOM 679 C CA . SER A 1 89 ? 15.662 -1.495 -5.073 1.00 85.50 89 SER A CA 1
ATOM 680 C C . SER A 1 89 ? 15.403 -0.651 -3.820 1.00 85.50 89 SER A C 1
ATOM 682 O O . SER A 1 89 ? 15.077 -1.197 -2.767 1.00 85.50 89 SER A O 1
ATOM 684 N N . LEU A 1 90 ? 15.505 0.682 -3.927 1.00 85.44 90 LEU A N 1
ATOM 685 C CA . LEU A 1 90 ? 15.119 1.586 -2.842 1.00 85.44 90 LEU A CA 1
ATOM 686 C C . LEU A 1 90 ? 13.625 1.448 -2.516 1.00 85.44 90 LEU A C 1
ATOM 688 O O . LEU A 1 90 ? 13.277 1.262 -1.353 1.00 85.44 90 LEU A O 1
ATOM 692 N N . ALA A 1 91 ? 12.758 1.472 -3.532 1.00 88.44 91 ALA A N 1
ATOM 693 C CA . ALA A 1 91 ? 11.325 1.266 -3.356 1.00 88.44 91 ALA A CA 1
ATOM 694 C C . ALA A 1 91 ? 11.025 -0.085 -2.690 1.00 88.44 91 ALA A C 1
ATOM 696 O O . ALA A 1 91 ? 10.230 -0.125 -1.757 1.00 88.44 91 ALA A O 1
ATOM 697 N N . ALA A 1 92 ? 11.695 -1.165 -3.104 1.00 87.44 92 ALA A N 1
ATOM 698 C CA . ALA A 1 92 ? 11.527 -2.495 -2.515 1.00 87.44 92 ALA A CA 1
ATOM 699 C C . ALA A 1 92 ? 11.793 -2.480 -1.009 1.00 87.44 92 ALA A C 1
ATOM 701 O O . ALA A 1 92 ? 10.959 -2.923 -0.224 1.00 87.44 92 ALA A O 1
ATOM 702 N N . ALA A 1 93 ? 12.924 -1.908 -0.597 1.00 86.50 93 ALA A N 1
ATOM 703 C CA . ALA A 1 93 ? 13.269 -1.809 0.814 1.00 86.50 93 ALA A CA 1
ATOM 704 C C . ALA A 1 93 ? 12.298 -0.907 1.590 1.00 86.50 93 ALA A C 1
ATOM 706 O O . ALA A 1 93 ? 11.902 -1.248 2.703 1.00 86.50 93 ALA A O 1
ATOM 707 N N . THR A 1 94 ? 11.880 0.220 1.002 1.00 87.62 94 THR A N 1
ATOM 708 C CA . THR A 1 94 ? 10.904 1.115 1.631 1.00 87.62 94 THR A CA 1
ATOM 709 C C . THR A 1 94 ? 9.566 0.411 1.830 1.00 87.62 94 THR A C 1
ATOM 711 O O . THR A 1 94 ? 9.090 0.368 2.957 1.00 87.62 94 THR A O 1
ATOM 714 N N . PHE A 1 95 ? 8.970 -0.180 0.792 1.00 89.50 95 PHE A N 1
ATOM 715 C CA . PHE A 1 95 ? 7.671 -0.850 0.910 1.00 89.50 95 PHE A CA 1
ATOM 716 C C . PHE A 1 95 ? 7.722 -2.088 1.808 1.00 89.50 95 PHE A C 1
ATOM 718 O O . PHE A 1 95 ? 6.778 -2.320 2.561 1.00 89.50 95 PHE A O 1
ATOM 725 N N . ASN A 1 96 ? 8.835 -2.822 1.827 1.00 87.25 96 ASN A N 1
ATOM 726 C CA . ASN A 1 96 ? 9.023 -3.907 2.782 1.00 87.25 96 ASN A CA 1
ATOM 727 C C . ASN A 1 96 ? 9.006 -3.404 4.240 1.00 87.25 96 ASN A C 1
ATOM 729 O O . ASN A 1 96 ? 8.352 -4.004 5.099 1.00 87.25 96 ASN A O 1
ATOM 733 N N . LEU A 1 97 ? 9.660 -2.268 4.509 1.00 84.00 97 LEU A N 1
ATOM 734 C CA . LEU A 1 97 ? 9.603 -1.587 5.805 1.00 84.00 97 LEU A CA 1
ATOM 735 C C . LEU A 1 97 ? 8.178 -1.114 6.122 1.00 84.00 97 LEU A C 1
ATOM 737 O O . LEU A 1 97 ? 7.710 -1.340 7.237 1.00 84.00 97 LEU A O 1
ATOM 741 N N . LEU A 1 98 ? 7.475 -0.511 5.155 1.00 84.81 98 LEU A N 1
ATOM 742 C CA . LEU A 1 98 ? 6.089 -0.048 5.312 1.00 84.81 98 LEU A CA 1
ATOM 743 C C . LEU A 1 98 ? 5.158 -1.194 5.726 1.00 84.81 98 LEU A C 1
ATOM 745 O O . LEU A 1 98 ? 4.452 -1.082 6.728 1.00 84.81 98 LEU A O 1
ATOM 749 N N . VAL A 1 99 ? 5.196 -2.309 4.992 1.00 85.12 99 VAL A N 1
ATOM 750 C CA . VAL A 1 99 ? 4.391 -3.503 5.281 1.00 85.12 99 VAL A CA 1
ATOM 751 C C . VAL A 1 99 ? 4.751 -4.079 6.648 1.00 85.12 99 VAL A C 1
ATOM 753 O O . VAL A 1 99 ? 3.859 -4.364 7.445 1.00 85.12 99 VAL A O 1
ATOM 756 N N . SER A 1 100 ? 6.044 -4.199 6.959 1.00 84.56 100 SER A N 1
ATOM 757 C CA . SER A 1 100 ? 6.501 -4.705 8.260 1.00 84.56 100 SER A CA 1
ATOM 758 C C . SER A 1 100 ? 6.013 -3.825 9.414 1.00 84.56 100 SER A C 1
ATOM 760 O O . SER A 1 100 ? 5.539 -4.337 10.428 1.00 84.56 100 SER A O 1
ATOM 762 N N . MET A 1 101 ? 6.064 -2.501 9.248 1.00 78.56 101 MET A N 1
ATOM 763 C CA . MET A 1 101 ? 5.535 -1.556 10.228 1.00 78.56 101 MET A CA 1
ATOM 764 C C . MET A 1 101 ? 4.020 -1.688 10.368 1.00 78.56 101 MET A C 1
ATOM 766 O O . MET A 1 101 ? 3.518 -1.694 11.485 1.00 78.56 101 MET A O 1
ATOM 770 N N . ALA A 1 102 ? 3.292 -1.837 9.262 1.00 82.88 102 ALA A N 1
ATOM 771 C CA . ALA A 1 102 ? 1.840 -1.956 9.280 1.00 82.88 102 ALA A CA 1
ATOM 772 C C . ALA A 1 102 ? 1.344 -3.240 9.962 1.00 82.88 102 ALA A C 1
ATOM 774 O O . ALA A 1 102 ? 0.334 -3.208 10.664 1.00 82.88 102 ALA A O 1
ATOM 775 N N . VAL A 1 103 ? 2.073 -4.350 9.796 1.00 82.62 103 VAL A N 1
ATOM 776 C CA . VAL A 1 103 ? 1.808 -5.618 10.496 1.00 82.62 103 VAL A CA 1
ATOM 777 C C . VAL A 1 103 ? 2.044 -5.479 12.004 1.00 82.62 103 VAL A C 1
ATOM 779 O O . VAL A 1 103 ? 1.291 -6.040 12.798 1.00 82.62 103 VAL A O 1
ATOM 782 N N . LEU A 1 104 ? 3.075 -4.732 12.413 1.00 78.75 104 LEU A N 1
ATOM 783 C CA . LEU A 1 104 ? 3.394 -4.515 13.828 1.00 78.75 104 LEU A CA 1
ATOM 784 C C . LEU A 1 104 ? 2.460 -3.498 14.498 1.00 78.75 104 LEU A C 1
ATOM 786 O O . LEU A 1 104 ? 2.023 -3.713 15.628 1.00 78.75 104 LEU A O 1
ATOM 790 N N . ASP A 1 105 ? 2.190 -2.380 13.827 1.00 77.12 105 ASP A N 1
ATOM 791 C CA . ASP A 1 105 ? 1.335 -1.299 14.304 1.00 77.12 105 ASP A CA 1
ATOM 792 C C . ASP A 1 105 ? 0.735 -0.502 13.135 1.00 77.12 105 ASP A C 1
ATOM 794 O O . ASP A 1 105 ? 1.268 0.510 12.664 1.00 77.12 105 ASP A O 1
ATOM 798 N N . VAL A 1 106 ? -0.449 -0.941 12.708 1.00 82.38 106 VAL A N 1
ATOM 799 C CA . VAL A 1 106 ? -1.219 -0.292 11.643 1.00 82.38 106 VAL A CA 1
ATOM 800 C C . VAL A 1 106 ? -1.562 1.170 11.962 1.00 82.38 106 VAL A C 1
ATOM 802 O O . VAL A 1 106 ? -1.683 1.977 11.045 1.00 82.38 106 VAL A O 1
ATOM 805 N N . ASN A 1 107 ? -1.687 1.558 13.239 1.00 80.88 107 ASN A N 1
ATOM 806 C CA . ASN A 1 107 ? -2.030 2.940 13.592 1.00 80.88 107 ASN A CA 1
ATOM 807 C C . ASN A 1 107 ? -0.854 3.891 13.360 1.00 80.88 107 ASN A C 1
ATOM 809 O O . ASN A 1 107 ? -1.071 5.000 12.871 1.00 80.88 107 ASN A O 1
ATOM 813 N N . THR A 1 108 ? 0.364 3.446 13.680 1.00 77.69 108 THR A N 1
ATOM 814 C CA . THR A 1 108 ? 1.595 4.179 13.352 1.00 77.69 108 THR A CA 1
ATOM 815 C C . THR A 1 108 ? 1.785 4.252 11.835 1.00 77.69 108 THR A C 1
ATOM 817 O O . THR A 1 108 ? 2.099 5.319 11.307 1.00 77.69 108 THR A O 1
ATOM 820 N N . PHE A 1 109 ? 1.515 3.156 11.113 1.00 81.00 109 PHE A N 1
ATOM 821 C CA . PHE A 1 109 ? 1.622 3.134 9.652 1.00 81.00 109 PHE A CA 1
ATOM 822 C C . PHE A 1 109 ? 0.638 4.073 8.944 1.00 81.00 109 PHE A C 1
ATOM 824 O O . PHE A 1 109 ? 1.018 4.751 8.000 1.00 81.00 109 PHE A O 1
ATOM 831 N N . GLN A 1 110 ? -0.617 4.151 9.392 1.00 82.44 110 GLN A N 1
ATOM 832 C CA . GLN A 1 110 ? -1.664 4.954 8.739 1.00 82.44 110 GLN A CA 1
ATOM 833 C C . GLN A 1 110 ? -1.466 6.474 8.842 1.00 82.44 110 GLN A C 1
ATOM 835 O O . GLN A 1 110 ? -2.372 7.227 8.481 1.00 82.44 110 GLN A O 1
ATOM 840 N N . PHE A 1 111 ? -0.316 6.921 9.353 1.00 71.19 111 PHE A N 1
ATOM 841 C CA . PHE A 1 111 ? 0.059 8.325 9.505 1.00 71.19 111 PHE A CA 1
ATOM 842 C C . PHE A 1 111 ? -1.017 9.138 10.237 1.00 71.19 111 PHE A C 1
ATOM 844 O O . PHE A 1 111 ? -1.221 10.320 9.945 1.00 71.19 111 PHE A O 1
ATOM 851 N N . LYS A 1 112 ? -1.736 8.496 11.177 1.00 61.56 112 LYS A N 1
ATOM 852 C CA . LYS A 1 112 ? -2.833 9.130 11.911 1.00 61.56 112 LYS A CA 1
ATOM 853 C C . LYS A 1 112 ? -2.326 10.424 12.527 1.00 61.56 112 LYS A C 1
ATOM 855 O O . LYS A 1 112 ? -1.384 10.423 13.318 1.00 61.56 112 LYS A O 1
ATOM 860 N N . THR A 1 113 ? -2.993 11.523 12.192 1.00 44.34 113 THR A N 1
ATOM 861 C CA . THR A 1 113 ? -2.753 12.811 12.828 1.00 44.34 113 THR A CA 1
ATOM 862 C C . THR A 1 113 ? -2.910 12.639 14.336 1.00 44.34 113 THR A C 1
ATOM 864 O O . THR A 1 113 ? -4.012 12.381 14.832 1.00 44.34 113 THR A O 1
ATOM 867 N N . VAL A 1 114 ? -1.823 12.811 15.088 1.00 41.22 114 VAL A N 1
ATOM 868 C CA . VAL A 1 114 ? -1.915 13.045 16.528 1.00 41.22 114 VAL A CA 1
ATOM 869 C C . VAL A 1 114 ? -2.639 14.379 16.673 1.00 41.22 114 VAL A C 1
ATOM 871 O O . VAL A 1 114 ? -2.050 15.437 16.470 1.00 41.22 114 VAL A O 1
ATOM 874 N N . LYS A 1 115 ? -3.948 14.351 16.950 1.00 38.81 115 LYS A N 1
ATOM 875 C CA . LYS A 1 115 ? -4.704 15.563 17.279 1.00 38.81 115 LYS A CA 1
ATOM 876 C C . LYS A 1 115 ? -4.181 16.095 18.612 1.00 38.81 115 LYS A C 1
ATOM 878 O O . LYS A 1 115 ? -4.700 15.754 19.674 1.00 38.81 115 LYS A O 1
ATOM 883 N N . GLY A 1 116 ? -3.138 16.919 18.553 1.00 36.62 116 GLY A N 1
ATOM 884 C CA . GLY A 1 116 ? -2.672 17.713 19.677 1.00 36.62 116 GLY A CA 1
ATOM 885 C C . GLY A 1 116 ? -3.806 18.623 20.131 1.00 36.62 116 GLY A C 1
ATOM 886 O O . GLY A 1 116 ? -4.310 19.452 19.374 1.00 36.62 116 GLY A O 1
ATOM 887 N N . ARG A 1 117 ? -4.261 18.444 21.370 1.00 34.16 117 ARG A N 1
ATOM 888 C CA . ARG A 1 117 ? -5.298 19.270 21.991 1.00 34.16 117 ARG A CA 1
ATOM 889 C C . ARG A 1 117 ? -4.684 20.608 22.418 1.00 34.16 117 ARG A C 1
ATOM 891 O O . ARG A 1 117 ? -4.579 20.877 23.606 1.00 34.16 117 ARG A O 1
ATOM 898 N N . ALA A 1 118 ? -4.268 21.439 21.467 1.00 37.19 118 ALA A N 1
ATOM 899 C CA . ALA A 1 118 ? -3.816 22.802 21.729 1.00 37.19 118 ALA A CA 1
ATOM 900 C C . ALA A 1 118 ? -4.703 23.782 20.952 1.00 37.19 118 ALA A C 1
ATOM 902 O O . ALA A 1 118 ? -4.785 23.760 19.726 1.00 37.19 118 ALA A O 1
ATOM 903 N N . ARG A 1 119 ? -5.450 24.603 21.697 1.00 40.00 119 ARG A N 1
ATOM 904 C CA . ARG A 1 119 ? -6.279 25.683 21.159 1.00 40.00 119 ARG A CA 1
ATOM 905 C C . ARG A 1 119 ? -5.396 26.645 20.362 1.00 40.00 119 ARG A C 1
ATOM 907 O O . ARG A 1 119 ? -4.550 27.306 20.946 1.00 40.00 119 ARG A O 1
ATOM 914 N N . GLY A 1 120 ? -5.687 26.779 19.071 1.00 37.62 120 GLY A N 1
ATOM 915 C CA . GLY A 1 120 ? -5.151 27.846 18.230 1.00 37.62 120 GLY A CA 1
ATOM 916 C C . GLY A 1 120 ? -4.036 27.381 17.303 1.00 37.62 120 GLY A C 1
ATOM 917 O O . GLY A 1 120 ? -2.872 27.467 17.650 1.00 37.62 120 GLY A O 1
ATOM 918 N N . LYS A 1 121 ? -4.434 26.944 16.102 1.00 40.75 121 LYS A N 1
ATOM 919 C CA . LYS A 1 121 ? -3.663 27.023 14.850 1.00 40.75 121 LYS A CA 1
ATOM 920 C C . LYS A 1 121 ? -2.147 26.751 14.965 1.00 40.75 121 LYS A C 1
ATOM 922 O O . LYS A 1 121 ? -1.386 27.702 14.896 1.00 40.75 121 LYS A O 1
ATOM 927 N N . GLN A 1 122 ? -1.728 25.486 15.049 1.00 39.53 122 GLN A N 1
ATOM 928 C CA . GLN A 1 122 ? -0.560 24.935 14.331 1.00 39.53 122 GLN A CA 1
ATOM 929 C C . GLN A 1 122 ? -0.469 23.417 14.599 1.00 39.53 122 GLN A C 1
ATOM 931 O O . GLN A 1 122 ? -0.807 22.968 15.687 1.00 39.53 122 GLN A O 1
ATOM 936 N N . GLU A 1 123 ? 0.006 22.660 13.601 1.00 36.56 123 GLU A N 1
ATOM 937 C CA . GLU A 1 123 ? 0.443 21.243 13.658 1.00 36.56 123 GLU A CA 1
ATOM 938 C C . GLU A 1 123 ? -0.604 20.132 13.431 1.00 36.56 123 GLU A C 1
ATOM 940 O O . GLU A 1 123 ? -0.690 19.151 14.161 1.00 36.56 123 GLU A O 1
ATOM 945 N N . VAL A 1 124 ? -1.357 20.232 12.329 1.00 41.50 124 VAL A N 1
ATOM 946 C CA . VAL A 1 124 ? -2.132 19.113 11.732 1.00 41.50 124 VAL A CA 1
ATOM 947 C C . VAL A 1 124 ? -1.560 18.698 10.358 1.00 41.50 124 VAL A C 1
ATOM 949 O O . VAL A 1 124 ? -2.179 17.965 9.604 1.00 41.50 124 VAL A O 1
ATOM 952 N N . LEU A 1 125 ? -0.350 19.141 10.005 1.00 45.59 125 LEU A N 1
ATOM 953 C CA . LEU A 1 125 ? 0.136 19.080 8.618 1.00 45.59 125 LEU A CA 1
ATOM 954 C C . LEU A 1 125 ? 1.036 17.876 8.289 1.00 45.59 125 LEU A C 1
ATOM 956 O O . LEU A 1 125 ? 1.224 17.580 7.114 1.00 45.59 125 LEU A O 1
ATOM 960 N N . SER A 1 126 ? 1.596 17.166 9.274 1.00 55.00 126 SER A N 1
ATOM 961 C CA . SER A 1 126 ? 2.597 16.118 9.006 1.00 55.00 126 SER A CA 1
ATOM 962 C C . SER A 1 126 ? 1.991 14.821 8.456 1.00 55.00 126 SER A C 1
ATOM 964 O O . SER A 1 126 ? 2.455 14.320 7.436 1.00 55.00 126 SER A O 1
ATOM 966 N N . GLY A 1 127 ? 0.931 14.298 9.081 1.00 63.28 127 GLY A N 1
ATOM 967 C CA . GLY A 1 127 ? 0.308 13.029 8.672 1.00 63.28 127 GLY A CA 1
ATOM 968 C C . GLY A 1 127 ? -0.367 13.087 7.296 1.00 63.28 127 GLY A C 1
ATOM 969 O O . GLY A 1 127 ? -0.195 12.187 6.475 1.00 63.28 127 GLY A O 1
ATOM 970 N N . GLU A 1 128 ? -1.078 14.179 7.005 1.00 71.00 128 GLU A N 1
ATOM 971 C CA . GLU A 1 128 ? -1.761 14.374 5.719 1.00 71.00 128 GLU A CA 1
ATOM 972 C C . GLU A 1 128 ? -0.762 14.620 4.580 1.00 71.00 128 GLU A C 1
ATOM 974 O O . GLU A 1 128 ? -0.841 13.964 3.543 1.00 71.00 128 GLU A O 1
ATOM 979 N N . ALA A 1 129 ? 0.246 15.476 4.789 1.00 77.50 129 ALA A N 1
ATOM 980 C CA . ALA A 1 129 ? 1.272 15.724 3.776 1.00 77.50 129 ALA A CA 1
ATOM 981 C C . ALA A 1 129 ? 2.062 14.454 3.423 1.00 77.50 129 ALA A C 1
ATOM 983 O O . ALA A 1 129 ? 2.416 14.245 2.264 1.00 77.50 129 ALA A O 1
ATOM 984 N N . ILE A 1 130 ? 2.334 13.591 4.405 1.00 82.81 130 ILE A N 1
ATOM 985 C CA . ILE A 1 130 ? 3.024 12.320 4.161 1.00 82.81 130 ILE A CA 1
ATOM 986 C C . ILE A 1 130 ? 2.108 11.316 3.468 1.00 82.81 130 ILE A C 1
ATOM 988 O O . ILE A 1 130 ? 2.566 10.624 2.563 1.00 82.81 130 ILE A O 1
ATOM 992 N N . SER A 1 131 ? 0.823 11.278 3.826 1.00 86.69 131 SER A N 1
ATOM 993 C CA . SER A 1 131 ? -0.170 10.458 3.125 1.00 86.69 131 SER A CA 1
ATOM 994 C C . SER A 1 131 ? -0.241 10.827 1.643 1.00 86.69 131 SER A C 1
ATOM 996 O O . SER A 1 131 ? -0.196 9.945 0.793 1.00 86.69 131 SER A O 1
ATOM 998 N N . LEU A 1 132 ? -0.259 12.121 1.313 1.00 86.81 132 LEU A N 1
ATOM 999 C CA . LEU A 1 132 ? -0.240 12.582 -0.079 1.00 86.81 132 LEU A CA 1
ATOM 1000 C C . LEU A 1 132 ? 1.055 12.177 -0.799 1.00 86.81 132 LEU A C 1
ATOM 1002 O O . LEU A 1 132 ? 0.987 11.576 -1.867 1.00 86.81 132 LEU A O 1
ATOM 1006 N N . LYS A 1 133 ? 2.227 12.383 -0.176 1.00 89.00 133 LYS A N 1
ATOM 1007 C CA . LYS A 1 133 ? 3.510 11.910 -0.732 1.00 89.00 133 LYS A CA 1
ATOM 1008 C C . LYS A 1 133 ? 3.512 10.400 -0.983 1.00 89.00 133 LYS A C 1
ATOM 1010 O O . LYS A 1 133 ? 4.026 9.940 -2.000 1.00 89.00 133 LYS A O 1
ATOM 1015 N N . PHE A 1 134 ? 2.953 9.624 -0.057 1.00 90.81 134 PHE A N 1
ATOM 1016 C CA . PHE A 1 134 ? 2.802 8.182 -0.209 1.00 90.81 134 PHE A CA 1
ATOM 1017 C C . PHE A 1 134 ? 1.928 7.844 -1.424 1.00 90.81 134 PHE A C 1
ATOM 1019 O O . PHE A 1 134 ? 2.326 7.013 -2.239 1.00 90.81 134 PHE A O 1
ATOM 1026 N N . LEU A 1 135 ? 0.787 8.515 -1.592 1.00 91.44 135 LEU A N 1
ATOM 1027 C CA . LEU A 1 135 ? -0.124 8.290 -2.718 1.00 91.44 135 LEU A CA 1
ATOM 1028 C C . LEU A 1 135 ? 0.472 8.711 -4.071 1.00 91.44 135 LEU A C 1
ATOM 1030 O O . LEU A 1 135 ? 0.261 8.016 -5.069 1.00 91.44 135 LEU A O 1
ATOM 1034 N N . ASP A 1 136 ? 1.275 9.772 -4.110 1.00 90.12 136 ASP A N 1
ATOM 1035 C CA . ASP A 1 136 ? 2.011 10.178 -5.314 1.00 90.12 136 ASP A CA 1
ATOM 1036 C C . ASP A 1 136 ? 3.035 9.111 -5.721 1.00 90.12 136 ASP A C 1
ATOM 1038 O O . ASP A 1 136 ? 3.076 8.672 -6.875 1.00 90.12 136 ASP A O 1
ATOM 1042 N N . VAL A 1 137 ? 3.819 8.622 -4.753 1.00 91.56 137 VAL A N 1
ATOM 1043 C CA . VAL A 1 137 ? 4.773 7.523 -4.965 1.00 91.56 137 VAL A CA 1
ATOM 1044 C C . VAL A 1 137 ? 4.056 6.262 -5.444 1.00 91.56 137 VAL A C 1
ATOM 1046 O O . VAL A 1 137 ? 4.498 5.641 -6.414 1.00 91.56 137 VAL A O 1
ATOM 1049 N N . VAL A 1 138 ? 2.940 5.901 -4.803 1.00 92.69 138 VAL A N 1
ATOM 1050 C CA . VAL A 1 138 ? 2.094 4.770 -5.200 1.00 92.69 138 VAL A CA 1
ATOM 1051 C C . VAL A 1 138 ? 1.623 4.932 -6.640 1.00 92.69 138 VAL A C 1
ATOM 1053 O O . VAL A 1 138 ? 1.745 3.992 -7.418 1.00 92.69 138 VAL A O 1
ATOM 1056 N N . THR A 1 139 ? 1.133 6.110 -7.022 1.00 91.00 139 THR A N 1
ATOM 1057 C CA . THR A 1 139 ? 0.622 6.372 -8.373 1.00 91.00 139 THR A CA 1
ATOM 1058 C C . THR A 1 139 ? 1.703 6.157 -9.431 1.00 91.00 139 THR A C 1
ATOM 1060 O O . THR A 1 139 ? 1.473 5.447 -10.416 1.00 91.00 139 THR A O 1
ATOM 1063 N N . ILE A 1 140 ? 2.894 6.724 -9.214 1.00 90.25 140 ILE A N 1
ATOM 1064 C CA . ILE A 1 140 ? 4.012 6.630 -10.160 1.00 90.25 140 ILE A CA 1
ATOM 1065 C C . ILE A 1 140 ? 4.521 5.188 -10.255 1.00 90.25 140 ILE A C 1
ATOM 1067 O O . ILE A 1 140 ? 4.658 4.648 -11.357 1.00 90.25 140 ILE A O 1
ATOM 1071 N N . LEU A 1 141 ? 4.767 4.538 -9.113 1.00 89.94 141 LEU A N 1
ATOM 1072 C CA . LEU A 1 141 ? 5.298 3.176 -9.089 1.00 89.94 141 LEU A CA 1
ATOM 1073 C C . LEU A 1 141 ? 4.288 2.151 -9.586 1.00 89.94 141 LEU A C 1
ATOM 1075 O O . LEU A 1 141 ? 4.679 1.230 -10.294 1.00 89.94 141 LEU A O 1
ATOM 1079 N N . LEU A 1 142 ? 2.999 2.305 -9.287 1.00 89.50 142 LEU A N 1
ATOM 1080 C CA . LEU A 1 142 ? 1.967 1.405 -9.793 1.00 89.50 142 LEU A CA 1
ATOM 1081 C C . LEU A 1 142 ? 1.872 1.483 -11.321 1.00 89.50 142 LEU A C 1
ATOM 1083 O O . LEU A 1 142 ? 1.773 0.446 -11.975 1.00 89.50 142 LEU A O 1
ATOM 1087 N N . LYS A 1 143 ? 1.973 2.687 -11.901 1.00 86.75 143 LYS A N 1
ATOM 1088 C CA . LYS A 1 143 ? 2.014 2.864 -13.359 1.00 86.75 143 LYS A CA 1
ATOM 1089 C C . LYS A 1 143 ? 3.278 2.244 -13.963 1.00 86.75 143 LYS A C 1
ATOM 1091 O O . LYS A 1 143 ? 3.182 1.447 -14.895 1.00 86.75 143 LYS A O 1
ATOM 1096 N N . TYR A 1 144 ? 4.450 2.554 -13.405 1.00 85.19 144 TYR A N 1
ATOM 1097 C CA . TYR A 1 144 ? 5.733 2.032 -13.887 1.00 85.19 144 TYR A CA 1
ATOM 1098 C C . TYR A 1 144 ? 5.821 0.503 -13.774 1.00 85.19 144 TYR A C 1
ATOM 1100 O O . TYR A 1 144 ? 6.058 -0.197 -14.763 1.00 85.19 144 TYR A O 1
ATOM 1108 N N . CYS A 1 145 ? 5.609 -0.024 -12.567 1.00 82.25 145 CYS A N 1
ATOM 1109 C CA . CYS A 1 145 ? 5.682 -1.449 -12.283 1.00 82.25 145 CYS A CA 1
ATOM 1110 C C . CYS A 1 145 ? 4.575 -2.202 -13.014 1.00 82.25 145 CYS A C 1
ATOM 1112 O O . CYS A 1 145 ? 4.867 -3.251 -13.567 1.00 82.25 145 CYS A O 1
ATOM 1114 N N . GLY A 1 146 ? 3.348 -1.674 -13.092 1.00 75.25 146 GLY A N 1
ATOM 1115 C CA . GLY A 1 146 ? 2.240 -2.309 -13.812 1.00 75.25 146 GLY A CA 1
ATOM 1116 C C . GLY A 1 146 ? 2.577 -2.595 -15.278 1.00 75.25 146 GLY A C 1
ATOM 1117 O O . GLY A 1 146 ? 2.426 -3.728 -15.733 1.00 75.25 146 GLY A O 1
ATOM 1118 N N . ILE A 1 147 ? 3.142 -1.612 -15.989 1.00 74.62 147 ILE A N 1
ATOM 1119 C CA . ILE A 1 147 ? 3.586 -1.779 -17.383 1.00 74.62 147 ILE A CA 1
ATOM 1120 C C . ILE A 1 147 ? 4.708 -2.824 -17.468 1.00 74.62 147 ILE A C 1
ATOM 1122 O O . ILE A 1 147 ? 4.630 -3.770 -18.252 1.00 74.62 147 ILE A O 1
ATOM 1126 N N . LYS A 1 148 ? 5.743 -2.708 -16.628 1.00 71.38 148 LYS A N 1
ATOM 1127 C CA . LYS A 1 148 ? 6.919 -3.598 -16.679 1.00 71.38 148 LYS A CA 1
ATOM 1128 C C . LYS A 1 148 ? 6.629 -5.034 -16.233 1.00 71.38 148 LYS A C 1
ATOM 1130 O O . LYS A 1 148 ? 7.278 -5.957 -16.718 1.00 71.38 148 LYS A O 1
ATOM 1135 N N . CYS A 1 149 ? 5.646 -5.224 -15.359 1.00 65.56 149 CYS A N 1
ATOM 1136 C CA . CYS A 1 149 ? 5.223 -6.523 -14.838 1.00 65.56 149 CYS A CA 1
ATOM 1137 C C . CYS A 1 149 ? 4.596 -7.399 -15.936 1.00 65.56 149 CYS A C 1
ATOM 1139 O O . CYS A 1 149 ? 4.777 -8.613 -15.929 1.00 65.56 149 CYS A O 1
ATOM 1141 N N . THR A 1 150 ? 3.934 -6.781 -16.922 1.00 59.38 150 THR A N 1
ATOM 1142 C CA . THR A 1 150 ? 3.402 -7.487 -18.104 1.00 59.38 150 THR A CA 1
ATOM 1143 C C . THR A 1 150 ? 4.481 -7.857 -19.128 1.00 59.38 150 THR A C 1
ATOM 1145 O O . THR A 1 150 ? 4.311 -8.816 -19.877 1.00 59.38 150 THR A O 1
ATOM 1148 N N . ALA A 1 151 ? 5.604 -7.131 -19.143 1.00 55.72 151 ALA A N 1
ATOM 1149 C CA . ALA A 1 151 ? 6.647 -7.257 -20.161 1.00 55.72 151 ALA A CA 1
ATOM 1150 C C . ALA A 1 151 ? 7.800 -8.201 -19.773 1.00 55.72 151 ALA A C 1
ATOM 1152 O O . ALA A 1 151 ? 8.451 -8.768 -20.649 1.00 55.72 151 ALA A O 1
ATOM 1153 N N . ALA A 1 152 ? 8.079 -8.387 -18.480 1.00 52.03 152 ALA A N 1
ATOM 1154 C CA . ALA A 1 152 ? 9.142 -9.274 -18.014 1.00 52.03 152 ALA A CA 1
ATOM 1155 C C . ALA A 1 152 ? 8.806 -9.870 -16.641 1.00 52.03 152 ALA A C 1
ATOM 1157 O O . ALA A 1 152 ? 8.338 -9.165 -15.748 1.00 52.03 152 ALA A O 1
ATOM 1158 N N . LYS A 1 153 ? 9.139 -11.153 -16.435 1.00 55.84 153 LYS A N 1
ATOM 1159 C CA . LYS A 1 153 ? 9.162 -11.817 -15.116 1.00 55.84 153 LYS A CA 1
ATOM 1160 C C . LYS A 1 153 ? 10.300 -11.262 -14.236 1.00 55.84 153 LYS A C 1
ATOM 1162 O O . LYS A 1 153 ? 11.153 -12.013 -13.772 1.00 55.84 153 LYS A O 1
ATOM 1167 N N . ASN A 1 154 ? 10.376 -9.945 -14.056 1.00 64.00 154 ASN A N 1
ATOM 1168 C CA . ASN A 1 154 ? 11.324 -9.341 -13.131 1.00 64.00 154 ASN A CA 1
ATOM 1169 C C . ASN A 1 154 ? 10.802 -9.544 -11.703 1.00 64.00 154 ASN A C 1
ATOM 1171 O O . ASN A 1 154 ? 9.855 -8.876 -11.281 1.00 64.00 154 ASN A O 1
ATOM 1175 N N . SER A 1 155 ? 11.421 -10.473 -10.974 1.00 71.69 155 SER A N 1
ATOM 1176 C CA . SER A 1 155 ? 11.037 -10.836 -9.608 1.00 71.69 155 SER A CA 1
ATOM 1177 C C . SER A 1 155 ? 11.098 -9.654 -8.638 1.00 71.69 155 SER A C 1
ATOM 1179 O O . SER A 1 155 ? 10.281 -9.581 -7.725 1.00 71.69 155 SER A O 1
ATOM 1181 N N . GLU A 1 156 ? 12.016 -8.702 -8.842 1.00 77.88 156 GLU A N 1
ATOM 1182 C CA . GLU A 1 156 ? 12.158 -7.536 -7.961 1.00 77.88 156 GLU A CA 1
ATOM 1183 C C . GLU A 1 156 ? 11.015 -6.534 -8.173 1.00 77.88 156 GLU A C 1
ATOM 1185 O O . GLU A 1 156 ? 10.379 -6.107 -7.216 1.00 77.88 156 GLU A O 1
ATOM 1190 N N . THR A 1 157 ? 10.680 -6.213 -9.428 1.00 82.12 157 THR A N 1
ATOM 1191 C CA . THR A 1 157 ? 9.543 -5.326 -9.745 1.00 82.12 157 THR A CA 1
ATOM 1192 C C . THR A 1 157 ? 8.214 -5.921 -9.278 1.00 82.12 157 THR A C 1
ATOM 1194 O O . THR A 1 157 ? 7.341 -5.190 -8.814 1.00 82.12 157 THR A O 1
ATOM 1197 N N . GLN A 1 158 ? 8.069 -7.247 -9.362 1.00 84.00 158 GLN A N 1
ATOM 1198 C CA . GLN A 1 158 ? 6.902 -7.955 -8.835 1.00 84.00 158 GLN A CA 1
ATOM 1199 C C . GLN A 1 158 ? 6.812 -7.869 -7.310 1.00 84.00 158 GLN A C 1
ATOM 1201 O O . GLN A 1 158 ? 5.736 -7.576 -6.797 1.00 84.00 158 GLN A O 1
ATOM 1206 N N . ALA A 1 159 ? 7.924 -8.065 -6.596 1.00 85.38 159 ALA A N 1
ATOM 1207 C CA . ALA A 1 159 ? 7.960 -7.929 -5.141 1.00 85.38 159 ALA A CA 1
ATOM 1208 C C . ALA A 1 159 ? 7.592 -6.503 -4.696 1.00 85.38 159 ALA A C 1
ATOM 1210 O O . ALA A 1 159 ? 6.722 -6.337 -3.845 1.00 85.38 159 ALA A O 1
ATOM 1211 N N . VAL A 1 160 ? 8.161 -5.478 -5.346 1.00 88.69 160 VAL A N 1
ATOM 1212 C CA . VAL A 1 160 ? 7.807 -4.068 -5.095 1.00 88.69 160 VAL A CA 1
ATOM 1213 C C . VAL A 1 160 ? 6.315 -3.837 -5.289 1.00 88.69 160 VAL A C 1
ATOM 1215 O O . VAL A 1 160 ? 5.677 -3.199 -4.460 1.00 88.69 160 VAL A O 1
ATOM 1218 N N . LEU A 1 161 ? 5.753 -4.349 -6.384 1.00 90.12 161 LEU A N 1
ATOM 1219 C CA . LEU A 1 161 ? 4.340 -4.177 -6.694 1.00 90.12 161 LEU A CA 1
ATOM 1220 C C . LEU A 1 161 ? 3.439 -4.862 -5.655 1.00 90.12 161 LEU A C 1
ATOM 1222 O O . LEU A 1 161 ? 2.436 -4.282 -5.249 1.00 90.12 161 LEU A O 1
ATOM 1226 N N . ILE A 1 162 ? 3.808 -6.061 -5.202 1.00 90.69 162 ILE A N 1
ATOM 1227 C CA . ILE A 1 162 ? 3.099 -6.798 -4.149 1.00 90.69 162 ILE A CA 1
ATOM 1228 C C . ILE A 1 162 ? 3.095 -6.008 -2.835 1.00 90.69 162 ILE A C 1
ATOM 1230 O O . ILE A 1 162 ? 2.019 -5.765 -2.283 1.00 90.69 162 ILE A O 1
ATOM 1234 N N . ASP A 1 163 ? 4.263 -5.559 -2.369 1.00 91.56 163 ASP A N 1
ATOM 1235 C CA . ASP A 1 163 ? 4.380 -4.819 -1.107 1.00 91.56 163 ASP A CA 1
ATOM 1236 C C . ASP A 1 163 ? 3.706 -3.438 -1.192 1.00 91.56 163 ASP A C 1
ATOM 1238 O O . ASP A 1 163 ? 3.102 -2.966 -0.223 1.00 91.56 163 ASP A O 1
ATOM 1242 N N . LEU A 1 164 ? 3.732 -2.810 -2.371 1.00 93.81 164 LEU A N 1
ATOM 1243 C CA . LEU A 1 164 ? 3.009 -1.572 -2.654 1.00 93.81 164 LEU A CA 1
ATOM 1244 C C . LEU A 1 164 ? 1.495 -1.768 -2.538 1.00 93.81 164 LEU A C 1
ATOM 1246 O O . LEU A 1 164 ? 0.841 -0.999 -1.832 1.00 93.81 164 LEU A O 1
ATOM 1250 N N . ILE A 1 165 ? 0.931 -2.804 -3.168 1.00 93.81 165 ILE A N 1
ATOM 1251 C CA . ILE A 1 165 ? -0.510 -3.103 -3.087 1.00 93.81 165 ILE A CA 1
ATOM 1252 C C . ILE A 1 165 ? -0.908 -3.425 -1.642 1.00 93.81 165 ILE A C 1
ATOM 1254 O O . ILE A 1 165 ? -1.917 -2.916 -1.150 1.00 93.81 165 ILE A O 1
ATOM 1258 N N . ALA A 1 166 ? -0.099 -4.216 -0.933 1.00 93.00 166 ALA A N 1
ATOM 1259 C CA . ALA A 1 166 ? -0.341 -4.520 0.474 1.00 93.00 166 ALA A CA 1
ATOM 1260 C C . ALA A 1 166 ? -0.350 -3.246 1.338 1.00 93.00 166 ALA A C 1
ATOM 1262 O O . ALA A 1 166 ? -1.244 -3.070 2.168 1.00 93.00 166 ALA A O 1
ATOM 1263 N N . SER A 1 167 ? 0.589 -2.327 1.099 1.00 92.50 167 SER A N 1
ATOM 1264 C CA . SER A 1 167 ? 0.674 -1.043 1.806 1.00 92.50 167 SER A CA 1
ATOM 1265 C C . SER A 1 167 ? -0.566 -0.168 1.589 1.00 92.50 167 SER A C 1
ATOM 1267 O O . SER A 1 167 ? -1.041 0.442 2.545 1.00 92.50 167 SER A O 1
ATOM 1269 N N . ILE A 1 168 ? -1.147 -0.144 0.381 1.00 94.06 168 ILE A N 1
ATOM 1270 C CA . ILE A 1 168 ? -2.432 0.542 0.128 1.00 94.06 168 ILE A CA 1
ATOM 1271 C C . ILE A 1 168 ? -3.551 -0.084 0.974 1.00 94.06 168 ILE A C 1
ATOM 1273 O O . ILE A 1 168 ? -4.351 0.636 1.579 1.00 94.06 168 ILE A O 1
ATOM 1277 N N . GLY A 1 169 ? -3.590 -1.417 1.056 1.00 92.75 169 GLY A N 1
ATOM 1278 C CA . GLY A 1 169 ? -4.566 -2.130 1.878 1.00 92.75 169 GLY A CA 1
ATOM 1279 C C . GLY A 1 169 ? -4.462 -1.757 3.359 1.00 92.75 169 GLY A C 1
ATOM 1280 O O . GLY A 1 169 ? -5.456 -1.378 3.980 1.00 92.75 169 GLY A O 1
ATOM 1281 N N . PHE A 1 170 ? -3.247 -1.768 3.918 1.00 91.06 170 PHE A N 1
ATOM 1282 C CA . PHE A 1 170 ? -3.015 -1.338 5.303 1.00 91.06 170 PHE A CA 1
ATOM 1283 C C . PHE A 1 170 ? -3.357 0.136 5.517 1.00 91.06 170 PHE A C 1
ATOM 1285 O O . PHE A 1 170 ? -3.879 0.500 6.571 1.00 91.06 170 PHE A O 1
ATOM 1292 N N . PHE A 1 171 ? -3.101 0.980 4.518 1.00 91.56 171 PHE A N 1
ATOM 1293 C CA . PHE A 1 171 ? -3.377 2.411 4.588 1.00 91.56 171 PHE A CA 1
ATOM 1294 C C . PHE A 1 171 ? -4.882 2.668 4.747 1.00 91.56 171 PHE A C 1
ATOM 1296 O O . PHE A 1 171 ? -5.276 3.572 5.483 1.00 91.56 171 PHE A O 1
ATOM 1303 N N . CYS A 1 172 ? -5.718 1.825 4.136 1.00 91.44 172 CYS A N 1
ATOM 1304 C CA . CYS A 1 172 ? -7.177 1.950 4.144 1.00 91.44 172 CYS A CA 1
ATOM 1305 C C . CYS A 1 172 ? -7.884 1.140 5.247 1.00 91.44 172 CYS A C 1
ATOM 1307 O O . CYS A 1 172 ? -9.042 1.419 5.560 1.00 91.44 172 CYS A O 1
ATOM 1309 N N . ALA A 1 173 ? -7.228 0.136 5.837 1.00 90.56 173 ALA A N 1
ATOM 1310 C CA . ALA A 1 173 ? -7.851 -0.803 6.773 1.00 90.56 173 ALA A CA 1
ATOM 1311 C C . ALA A 1 173 ? -8.517 -0.101 7.978 1.00 90.56 173 ALA A C 1
ATOM 1313 O O . ALA A 1 173 ? -7.848 0.527 8.797 1.00 90.56 173 ALA A O 1
ATOM 1314 N N . ASN A 1 174 ? -9.845 -0.221 8.110 1.00 87.69 174 ASN A N 1
ATOM 1315 C CA . ASN A 1 174 ? -10.665 0.474 9.122 1.00 87.69 174 ASN A CA 1
ATOM 1316 C C . ASN A 1 174 ? -10.433 1.997 9.210 1.00 87.69 174 ASN A C 1
ATOM 1318 O O . ASN A 1 174 ? -10.642 2.600 10.267 1.00 87.69 174 ASN A O 1
ATOM 1322 N N . ASN A 1 175 ? -9.979 2.635 8.131 1.00 87.25 175 ASN A N 1
ATOM 1323 C CA . ASN A 1 175 ? -9.711 4.065 8.115 1.00 87.25 175 ASN A CA 1
ATOM 1324 C C . ASN A 1 175 ? -10.466 4.731 6.968 1.00 87.25 175 ASN A C 1
ATOM 1326 O O . ASN A 1 175 ? -9.961 4.878 5.856 1.00 87.25 175 ASN A O 1
ATOM 1330 N N . LYS A 1 176 ? -11.691 5.168 7.274 1.00 88.62 176 LYS A N 1
ATOM 1331 C CA . LYS A 1 176 ? -12.578 5.808 6.302 1.00 88.62 176 LYS A CA 1
ATOM 1332 C C . LYS A 1 176 ? -11.982 7.072 5.680 1.00 88.62 176 LYS A C 1
ATOM 1334 O O . LYS A 1 176 ? -12.179 7.296 4.497 1.00 88.62 176 LYS A O 1
ATOM 1339 N N . GLN A 1 177 ? -11.210 7.857 6.435 1.00 86.81 177 GLN A N 1
ATOM 1340 C CA . GLN A 1 177 ? -10.572 9.068 5.903 1.00 86.81 177 GLN A CA 1
ATOM 1341 C C . GLN A 1 177 ? -9.558 8.726 4.807 1.00 86.81 177 GLN A C 1
ATOM 1343 O O . GLN A 1 177 ? -9.554 9.352 3.752 1.00 86.81 177 GLN A O 1
ATOM 1348 N N . ASN A 1 178 ? -8.749 7.690 5.032 1.00 89.12 178 ASN A N 1
ATOM 1349 C CA . ASN A 1 178 ? -7.766 7.224 4.058 1.00 89.12 178 ASN A CA 1
ATOM 1350 C C . ASN A 1 178 ? -8.431 6.548 2.848 1.00 89.12 178 ASN A C 1
ATOM 1352 O O . ASN A 1 178 ? -7.990 6.753 1.718 1.00 89.12 178 ASN A O 1
ATOM 1356 N N . GLN A 1 179 ? -9.515 5.793 3.067 1.00 91.38 179 GLN A N 1
ATOM 1357 C CA . GLN A 1 179 ? -10.340 5.252 1.980 1.00 91.38 179 GLN A CA 1
ATOM 1358 C C . GLN A 1 179 ? -10.919 6.381 1.113 1.00 91.38 179 GLN A C 1
ATOM 1360 O O . GLN A 1 179 ? -10.792 6.345 -0.109 1.00 91.38 179 GLN A O 1
ATOM 1365 N N . ASP A 1 180 ? -11.505 7.406 1.742 1.00 89.56 180 ASP A N 1
ATOM 1366 C CA . ASP A 1 180 ? -12.088 8.556 1.051 1.00 89.56 180 ASP A CA 1
ATOM 1367 C C . ASP A 1 180 ? -11.012 9.319 0.259 1.00 89.56 180 ASP A C 1
ATOM 1369 O O . ASP A 1 180 ? -11.231 9.643 -0.910 1.00 89.56 180 ASP A O 1
ATOM 1373 N N . LEU A 1 181 ? -9.818 9.507 0.837 1.00 88.81 181 LEU A N 1
ATOM 1374 C CA . LEU A 1 181 ? -8.668 10.110 0.158 1.00 88.81 181 LEU A CA 1
ATOM 1375 C C . LEU A 1 181 ? -8.267 9.323 -1.100 1.00 88.81 181 LEU A C 1
ATOM 1377 O O . LEU A 1 181 ? -8.084 9.924 -2.160 1.00 88.81 181 LEU A O 1
ATOM 1381 N N . LEU A 1 182 ? -8.196 7.989 -1.022 1.00 88.75 182 LEU A N 1
ATOM 1382 C CA . LEU A 1 182 ? -7.856 7.143 -2.172 1.00 88.75 182 LEU A CA 1
ATOM 1383 C C . LEU A 1 182 ? -8.952 7.141 -3.253 1.00 88.75 182 LEU A C 1
ATOM 1385 O O . LEU A 1 182 ? -8.662 6.966 -4.434 1.00 88.75 182 LEU A O 1
ATOM 1389 N N . THR A 1 183 ? -10.210 7.352 -2.864 1.00 88.50 183 THR A N 1
ATOM 1390 C CA . THR A 1 183 ? -11.353 7.426 -3.795 1.00 88.50 183 THR A CA 1
ATOM 1391 C C . THR A 1 183 ? -11.598 8.826 -4.356 1.00 88.50 183 THR A C 1
ATOM 1393 O O . THR A 1 183 ? -12.491 9.009 -5.184 1.00 88.50 183 THR A O 1
ATOM 1396 N N . SER A 1 184 ? -10.805 9.812 -3.930 1.00 87.19 184 SER A N 1
ATOM 1397 C CA . SER A 1 184 ? -10.839 11.162 -4.485 1.00 87.19 184 SER A CA 1
ATOM 1398 C C . SER A 1 184 ? -10.464 11.169 -5.970 1.00 87.19 184 SER A C 1
ATOM 1400 O O . SER A 1 184 ? -9.756 10.288 -6.466 1.00 87.19 184 SER A O 1
ATOM 1402 N N . GLU A 1 185 ? -10.899 12.200 -6.696 1.00 83.81 185 GLU A N 1
ATOM 1403 C CA . GLU A 1 185 ? -10.611 12.330 -8.130 1.00 83.81 185 GLU A CA 1
A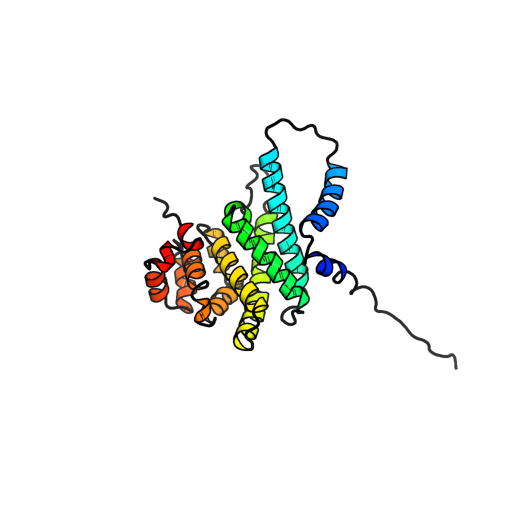TOM 1404 C C . GLU A 1 185 ? -9.106 12.290 -8.434 1.00 83.81 185 GLU A C 1
ATOM 1406 O O . GLU A 1 185 ? -8.691 11.643 -9.399 1.00 83.81 185 GLU A O 1
ATOM 1411 N N . GLN A 1 186 ? -8.295 12.893 -7.558 1.00 79.25 186 GLN A N 1
ATOM 1412 C CA . GLN A 1 186 ? -6.834 12.953 -7.667 1.00 79.25 186 GLN A CA 1
ATOM 1413 C C . GLN A 1 186 ? -6.190 11.556 -7.637 1.00 79.25 186 GLN A C 1
ATOM 1415 O O . GLN A 1 186 ? -5.210 11.304 -8.333 1.00 79.25 186 GLN A O 1
ATOM 1420 N N . CYS A 1 187 ? -6.775 10.623 -6.879 1.00 83.69 187 CYS A N 1
ATOM 1421 C CA . CYS A 1 187 ? -6.259 9.264 -6.693 1.00 83.69 187 CYS A CA 1
ATOM 1422 C C . CYS A 1 187 ? -6.982 8.209 -7.546 1.00 83.69 187 CYS A C 1
ATOM 1424 O O . CYS A 1 187 ? -6.614 7.034 -7.522 1.00 83.69 187 CYS A O 1
ATOM 1426 N N . SER A 1 188 ? -7.970 8.610 -8.354 1.00 82.81 188 SER A N 1
ATOM 1427 C CA . SER A 1 188 ? -8.796 7.695 -9.161 1.00 82.81 188 SER A CA 1
ATOM 1428 C C . SER A 1 188 ? -7.986 6.785 -10.099 1.00 82.81 188 SER A C 1
ATOM 1430 O O . SER A 1 188 ? -8.381 5.650 -10.376 1.00 82.81 188 SER A O 1
ATOM 1432 N N . ASN A 1 189 ? -6.813 7.242 -10.545 1.00 86.19 189 ASN A N 1
ATOM 1433 C CA . ASN A 1 189 ? -5.899 6.454 -11.372 1.00 86.19 189 ASN A CA 1
ATOM 1434 C C . ASN A 1 189 ? -5.321 5.236 -10.638 1.00 86.19 189 ASN A C 1
ATOM 1436 O O . ASN A 1 189 ? -5.045 4.226 -11.282 1.00 86.19 189 ASN A O 1
ATOM 1440 N N . ILE A 1 190 ? -5.164 5.295 -9.312 1.00 90.25 190 ILE A N 1
ATOM 1441 C CA . ILE A 1 190 ? -4.663 4.165 -8.517 1.00 90.25 190 ILE A CA 1
ATOM 1442 C C . ILE A 1 190 ? -5.648 2.998 -8.624 1.00 90.25 190 ILE A C 1
ATOM 1444 O O . ILE A 1 190 ? -5.252 1.895 -8.992 1.00 90.25 190 ILE A O 1
ATOM 1448 N N . ILE A 1 191 ? -6.940 3.252 -8.396 1.00 88.62 191 ILE A N 1
ATOM 1449 C CA . ILE A 1 191 ? -8.001 2.234 -8.474 1.00 88.62 191 ILE A CA 1
ATOM 1450 C C . ILE A 1 191 ? -8.091 1.648 -9.889 1.00 88.62 191 ILE A C 1
ATOM 1452 O O . ILE A 1 191 ? -8.107 0.427 -10.062 1.00 88.62 191 ILE A O 1
ATOM 1456 N N . LYS A 1 192 ? -8.071 2.505 -10.916 1.00 87.94 192 LYS A N 1
ATOM 1457 C CA . LYS A 1 192 ? -8.070 2.068 -12.321 1.00 87.94 192 LYS A CA 1
ATOM 1458 C C . LYS A 1 192 ? -6.866 1.195 -12.666 1.00 87.94 192 LYS A C 1
ATOM 1460 O O . LYS A 1 192 ? -6.999 0.242 -13.424 1.00 87.94 192 LYS A O 1
ATOM 1465 N N . ASN A 1 193 ? -5.691 1.506 -12.127 1.00 89.00 193 ASN A N 1
ATOM 1466 C CA . ASN A 1 193 ? -4.498 0.705 -12.372 1.00 89.00 193 ASN A CA 1
ATOM 1467 C C . ASN A 1 193 ? -4.547 -0.627 -11.614 1.00 89.00 193 ASN A C 1
ATOM 1469 O O . ASN A 1 193 ? -4.194 -1.646 -12.198 1.00 89.00 193 ASN A O 1
ATOM 1473 N N . LEU A 1 194 ? -5.032 -0.646 -10.365 1.00 89.69 194 LEU A N 1
ATOM 1474 C CA . LEU A 1 194 ? -5.181 -1.872 -9.566 1.00 89.69 194 LEU A CA 1
ATOM 1475 C C . LEU A 1 194 ? -6.092 -2.901 -10.246 1.00 89.69 194 LEU A C 1
ATOM 1477 O O . LEU A 1 194 ? -5.766 -4.083 -10.280 1.00 89.69 194 LEU A O 1
ATOM 1481 N N . THR A 1 195 ? -7.211 -2.448 -10.810 1.00 87.31 195 THR A N 1
ATOM 1482 C CA . THR A 1 195 ? -8.219 -3.309 -11.459 1.00 87.31 195 THR A CA 1
ATOM 1483 C C . THR A 1 195 ? -7.777 -3.852 -12.820 1.00 87.31 195 THR A C 1
ATOM 1485 O O . THR A 1 195 ? -8.350 -4.820 -13.308 1.00 87.31 195 THR A O 1
ATOM 1488 N N . ARG A 1 196 ? -6.732 -3.267 -13.418 1.00 87.19 196 ARG A N 1
ATOM 1489 C CA . ARG A 1 196 ? -6.141 -3.689 -14.700 1.00 87.19 196 ARG A CA 1
ATOM 1490 C C . ARG A 1 196 ? -4.909 -4.581 -14.542 1.00 87.19 196 ARG A C 1
ATOM 1492 O O . ARG A 1 196 ? -4.288 -4.941 -15.542 1.00 87.19 196 ARG A O 1
ATOM 1499 N N . LEU A 1 197 ? -4.512 -4.894 -13.308 1.00 86.69 197 LEU A N 1
ATOM 1500 C CA . LEU A 1 197 ? -3.367 -5.761 -13.055 1.00 86.69 197 LEU A CA 1
ATOM 1501 C C . LEU A 1 197 ? -3.653 -7.217 -13.476 1.00 86.69 197 LEU A C 1
ATOM 1503 O O . LEU A 1 197 ? -4.803 -7.652 -13.452 1.00 86.69 197 LEU A O 1
ATOM 1507 N N . PRO A 1 198 ? -2.615 -7.996 -13.833 1.00 84.75 198 PRO A N 1
ATOM 1508 C CA . PRO A 1 198 ? -2.769 -9.407 -14.182 1.00 84.75 198 PRO A CA 1
ATOM 1509 C C . PRO A 1 198 ? -3.367 -10.268 -13.059 1.00 84.75 198 PRO A C 1
ATOM 1511 O O . PRO A 1 198 ? -3.057 -10.074 -11.884 1.00 84.75 198 PRO A O 1
ATOM 1514 N N . GLU A 1 199 ? -4.113 -11.314 -13.428 1.00 84.94 199 GLU A N 1
ATOM 1515 C CA . GLU A 1 199 ? -4.854 -12.170 -12.483 1.00 84.94 199 GLU A CA 1
ATOM 1516 C C . GLU A 1 199 ? -3.998 -12.835 -11.397 1.00 84.94 199 GLU A C 1
ATOM 1518 O O . GLU A 1 199 ? -4.473 -13.059 -10.284 1.00 84.94 199 GLU A O 1
ATOM 1523 N N . TYR A 1 200 ? -2.722 -13.135 -11.664 1.00 84.31 200 TYR A N 1
ATOM 1524 C CA . TYR A 1 200 ? -1.843 -13.731 -10.649 1.00 84.31 200 TYR A CA 1
ATOM 1525 C C . TYR A 1 200 ? -1.591 -12.795 -9.453 1.00 84.31 200 TYR A C 1
ATOM 1527 O O . TYR A 1 200 ? -1.192 -13.267 -8.389 1.00 84.31 200 TYR A O 1
ATOM 1535 N N . LEU A 1 201 ? -1.855 -11.489 -9.595 1.00 87.44 201 LEU A N 1
ATOM 1536 C CA . LEU A 1 201 ? -1.806 -10.509 -8.506 1.00 87.44 201 LEU A CA 1
ATOM 1537 C C . LEU A 1 201 ? -3.136 -10.384 -7.749 1.00 87.44 201 LEU A C 1
ATOM 1539 O O . LEU A 1 201 ? -3.177 -9.706 -6.722 1.00 87.44 201 LEU A O 1
ATOM 1543 N N . ASN A 1 202 ? -4.206 -11.076 -8.161 1.00 88.69 202 ASN A N 1
ATOM 1544 C CA . ASN A 1 202 ? -5.497 -11.038 -7.458 1.00 88.69 202 ASN A CA 1
ATOM 1545 C C . ASN A 1 202 ? -5.380 -11.478 -5.993 1.00 88.69 202 ASN A C 1
ATOM 1547 O O . ASN A 1 202 ? -6.140 -11.014 -5.146 1.00 88.69 202 ASN A O 1
ATOM 1551 N N . VAL A 1 203 ? -4.371 -12.295 -5.667 1.00 87.88 203 VAL A N 1
ATOM 1552 C CA . VAL A 1 203 ? -4.053 -12.710 -4.292 1.00 87.88 203 VAL A CA 1
ATOM 1553 C C . VAL A 1 203 ? -3.725 -11.539 -3.353 1.00 87.88 203 VAL A C 1
ATOM 1555 O O . VAL A 1 203 ? -3.889 -11.686 -2.145 1.00 87.88 203 VAL A O 1
ATOM 1558 N N . VAL A 1 204 ? -3.300 -10.386 -3.889 1.00 89.56 204 VAL A N 1
ATOM 1559 C CA . VAL A 1 204 ? -3.050 -9.144 -3.132 1.00 89.56 204 VAL A CA 1
ATOM 1560 C C . VAL A 1 204 ? -4.014 -8.016 -3.496 1.00 89.56 204 VAL A C 1
ATOM 1562 O O . VAL A 1 204 ? -4.410 -7.254 -2.614 1.00 89.56 204 VAL A O 1
ATOM 1565 N N . VAL A 1 205 ? -4.464 -7.941 -4.754 1.00 92.19 205 VAL A N 1
ATOM 1566 C CA . VAL A 1 205 ? -5.430 -6.923 -5.202 1.00 92.19 205 VAL A CA 1
ATOM 1567 C C . VAL A 1 205 ? -6.774 -7.099 -4.500 1.00 92.19 205 VAL A C 1
ATOM 1569 O O . VAL A 1 205 ? -7.329 -6.120 -4.009 1.00 92.19 205 VAL A O 1
ATOM 1572 N N . TYR A 1 206 ? -7.288 -8.328 -4.384 1.00 92.44 206 TYR A N 1
ATOM 1573 C CA . TYR A 1 206 ? -8.604 -8.558 -3.782 1.00 92.44 206 TYR A CA 1
ATOM 1574 C C . TYR A 1 206 ? -8.636 -8.179 -2.292 1.00 92.44 206 TYR A C 1
ATOM 1576 O O . TYR A 1 206 ? -9.505 -7.391 -1.921 1.00 92.44 206 TYR A O 1
ATOM 1584 N N . PRO A 1 207 ? -7.688 -8.620 -1.433 1.00 92.62 207 PRO A N 1
ATOM 1585 C CA . PRO A 1 207 ? -7.579 -8.104 -0.066 1.00 92.62 207 PRO A CA 1
ATOM 1586 C C . PRO A 1 207 ? -7.540 -6.576 0.008 1.00 92.62 207 PRO A C 1
ATOM 1588 O O . PRO A 1 207 ? -8.254 -5.988 0.819 1.00 92.62 207 PRO A O 1
ATOM 1591 N N . CYS A 1 208 ? -6.746 -5.933 -0.854 1.00 94.25 208 CYS A N 1
ATOM 1592 C CA . CYS A 1 208 ? -6.636 -4.478 -0.897 1.00 94.25 208 CYS A CA 1
ATOM 1593 C C . CYS A 1 208 ? -7.990 -3.824 -1.223 1.00 94.25 208 CYS A C 1
ATOM 1595 O O . CYS A 1 208 ? -8.437 -2.930 -0.504 1.00 94.25 208 CYS A O 1
ATOM 1597 N N . LEU A 1 209 ? -8.693 -4.296 -2.254 1.00 93.50 209 LEU A N 1
ATOM 1598 C CA . LEU A 1 209 ? -10.008 -3.767 -2.625 1.00 93.50 209 LEU A CA 1
ATOM 1599 C C . LEU A 1 209 ? -11.065 -4.015 -1.534 1.00 93.50 209 LEU A C 1
ATOM 1601 O O . LEU A 1 209 ? -11.892 -3.136 -1.284 1.00 93.50 209 LEU A O 1
ATOM 1605 N N . VAL A 1 210 ? -11.013 -5.153 -0.828 1.00 93.12 210 VAL A N 1
ATOM 1606 C CA . VAL A 1 210 ? -11.893 -5.418 0.326 1.00 93.12 210 VAL A CA 1
ATOM 1607 C C . VAL A 1 210 ? -11.636 -4.381 1.418 1.00 93.12 210 VAL A C 1
ATOM 1609 O O . VAL A 1 210 ? -12.574 -3.740 1.883 1.00 93.12 210 VAL A O 1
ATOM 1612 N N . THR A 1 211 ? -10.373 -4.150 1.792 1.00 91.62 211 THR A N 1
ATOM 1613 C CA . THR A 1 211 ? -10.035 -3.148 2.821 1.00 91.62 211 THR A CA 1
ATOM 1614 C C . THR A 1 211 ? -10.422 -1.724 2.427 1.00 91.62 211 THR A C 1
ATOM 1616 O O . THR A 1 211 ? -10.817 -0.933 3.283 1.00 91.62 211 THR A O 1
ATOM 1619 N N . LEU A 1 212 ? -10.351 -1.402 1.135 1.00 91.88 212 LEU A N 1
ATOM 1620 C CA . LEU A 1 212 ? -10.697 -0.092 0.594 1.00 91.88 212 LEU A CA 1
ATOM 1621 C C . LEU A 1 212 ? -12.212 0.164 0.604 1.00 91.88 212 LEU A C 1
ATOM 1623 O O . LEU A 1 212 ? -12.652 1.288 0.822 1.00 91.88 212 LEU A O 1
ATOM 1627 N N . THR A 1 213 ? -13.008 -0.881 0.388 1.00 92.94 213 THR A N 1
ATOM 1628 C CA . THR A 1 213 ? -14.478 -0.810 0.342 1.00 92.94 213 THR A CA 1
ATOM 1629 C C . THR A 1 213 ? -15.161 -1.084 1.678 1.00 92.94 213 THR A C 1
ATOM 1631 O O . THR A 1 213 ? -16.374 -0.886 1.799 1.00 92.94 213 THR A O 1
ATOM 1634 N N . PHE A 1 214 ? -14.416 -1.552 2.680 1.00 91.75 214 PHE A N 1
ATOM 1635 C CA . PHE A 1 214 ? -14.981 -1.992 3.948 1.00 91.75 214 PHE A CA 1
ATOM 1636 C C . PHE A 1 214 ? -15.734 -0.860 4.657 1.00 91.75 214 PHE A C 1
ATOM 1638 O O . PHE A 1 214 ? -15.148 0.170 4.991 1.00 91.75 214 PHE A O 1
ATOM 1645 N N . GLN A 1 215 ? -17.040 -1.066 4.869 1.00 89.19 215 GLN A N 1
ATOM 1646 C CA . GLN A 1 215 ? -17.975 -0.104 5.472 1.00 89.19 215 GLN A CA 1
ATOM 1647 C C . GLN A 1 215 ? -17.990 1.289 4.804 1.00 89.19 215 GLN A C 1
ATOM 1649 O O . GLN A 1 215 ? -18.417 2.282 5.403 1.00 89.19 215 GLN A O 1
ATOM 1654 N N . ASN A 1 216 ? -17.570 1.378 3.538 1.00 90.44 216 ASN A N 1
ATOM 1655 C CA . ASN A 1 216 ? -17.533 2.627 2.789 1.00 90.44 216 ASN A CA 1
ATOM 1656 C C . ASN A 1 216 ? -18.279 2.506 1.459 1.00 90.44 216 ASN A C 1
ATOM 1658 O O . ASN A 1 216 ? -17.738 2.092 0.434 1.00 90.44 216 ASN A O 1
ATOM 1662 N N . GLN A 1 217 ? -19.549 2.919 1.482 1.00 91.19 217 GLN A N 1
ATOM 1663 C CA . GLN A 1 217 ? -20.406 2.881 0.300 1.00 91.19 217 GLN A CA 1
ATOM 1664 C C . GLN A 1 217 ? -19.903 3.796 -0.824 1.00 91.19 217 GLN A C 1
ATOM 1666 O O . GLN A 1 217 ? -20.070 3.461 -1.994 1.00 91.19 217 GLN A O 1
ATOM 1671 N N . ASN A 1 218 ? -19.261 4.922 -0.495 1.00 89.88 218 ASN A N 1
ATOM 1672 C CA . ASN A 1 218 ? -18.686 5.806 -1.507 1.00 89.88 218 ASN A CA 1
ATOM 1673 C C . ASN A 1 218 ? -17.553 5.093 -2.256 1.00 89.88 218 ASN A C 1
ATOM 1675 O O . ASN A 1 218 ? -17.581 5.001 -3.483 1.00 89.88 218 ASN A O 1
ATOM 1679 N N . ALA A 1 219 ? -16.628 4.480 -1.513 1.00 90.38 219 ALA A N 1
ATOM 1680 C CA . ALA A 1 219 ? -15.554 3.684 -2.095 1.00 90.38 219 ALA A CA 1
ATOM 1681 C C . ALA A 1 219 ? -16.091 2.543 -2.972 1.0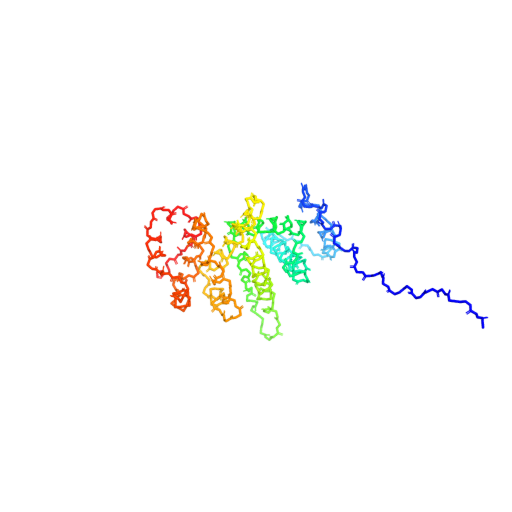0 90.38 219 ALA A C 1
ATOM 1683 O O . ALA A 1 219 ? -15.616 2.359 -4.094 1.00 90.38 219 ALA A O 1
ATOM 1684 N N . ARG A 1 220 ? -17.134 1.832 -2.514 1.00 93.00 220 ARG A N 1
ATOM 1685 C CA . ARG A 1 220 ? -17.816 0.805 -3.323 1.00 93.00 220 ARG A CA 1
ATOM 1686 C C . ARG A 1 220 ? -18.360 1.373 -4.630 1.00 93.00 220 ARG A C 1
ATOM 1688 O O . ARG A 1 220 ? -18.114 0.792 -5.680 1.00 93.00 220 ARG A O 1
ATOM 1695 N N . ASN A 1 221 ? -19.045 2.514 -4.587 1.00 91.56 221 ASN A N 1
ATOM 1696 C CA . ASN A 1 221 ? -19.614 3.140 -5.782 1.00 91.56 221 ASN A CA 1
ATOM 1697 C C . ASN A 1 221 ? -18.537 3.578 -6.785 1.00 91.56 221 ASN A C 1
ATOM 1699 O O . ASN A 1 221 ? -18.759 3.486 -7.990 1.00 91.56 221 ASN A O 1
ATOM 1703 N N . VAL A 1 222 ? -17.387 4.064 -6.307 1.00 90.69 222 VAL A N 1
ATOM 1704 C CA . VAL A 1 222 ? -16.261 4.457 -7.168 1.00 90.69 222 VAL A CA 1
ATOM 1705 C C . VAL A 1 222 ? -15.624 3.229 -7.814 1.00 90.69 222 VAL A C 1
ATOM 1707 O O . VAL A 1 222 ? -15.465 3.201 -9.030 1.00 90.69 222 VAL A O 1
ATOM 1710 N N . ILE A 1 223 ? -15.323 2.193 -7.029 1.00 90.12 223 ILE A N 1
ATOM 1711 C CA . ILE A 1 223 ? -14.670 0.967 -7.518 1.00 90.12 223 ILE A CA 1
ATOM 1712 C C . ILE A 1 223 ? -15.587 0.171 -8.444 1.00 90.12 223 ILE A C 1
ATOM 1714 O O . ILE A 1 223 ? -15.119 -0.368 -9.441 1.00 90.12 223 ILE A O 1
ATOM 1718 N N . GLY A 1 224 ? -16.894 0.160 -8.173 1.00 88.81 224 GLY A N 1
ATOM 1719 C CA . GLY A 1 224 ? -17.896 -0.508 -9.005 1.00 88.81 224 GLY A CA 1
ATOM 1720 C C . GLY A 1 224 ? -17.978 0.010 -10.446 1.00 88.81 224 GLY A C 1
ATOM 1721 O O . GLY A 1 224 ? -18.574 -0.649 -11.292 1.00 88.81 224 GLY A O 1
ATOM 1722 N N . ARG A 1 225 ? -17.373 1.167 -10.751 1.00 88.75 225 ARG A N 1
ATOM 1723 C CA . ARG A 1 225 ? -17.261 1.689 -12.124 1.00 88.75 225 ARG A CA 1
ATOM 1724 C C . ARG A 1 225 ? -16.217 0.946 -12.955 1.00 88.75 225 ARG A C 1
ATOM 1726 O O . ARG A 1 225 ? -16.368 0.867 -14.168 1.00 88.75 225 ARG A O 1
ATOM 1733 N N . ASP A 1 226 ? -15.172 0.435 -12.306 1.00 87.25 226 ASP A N 1
ATOM 1734 C CA . ASP A 1 226 ? -14.007 -0.180 -12.951 1.00 87.25 226 ASP A CA 1
ATOM 1735 C C . ASP A 1 226 ? -13.854 -1.679 -12.600 1.00 87.25 226 ASP A C 1
ATOM 1737 O O . ASP A 1 226 ? -13.039 -2.371 -13.208 1.00 87.25 226 ASP A O 1
ATOM 1741 N N . PHE A 1 227 ? -14.624 -2.203 -11.636 1.00 88.25 227 PHE A N 1
ATOM 1742 C CA . PHE A 1 227 ? -14.512 -3.579 -11.139 1.00 88.25 227 PHE A CA 1
ATOM 1743 C C . PHE A 1 227 ? -15.869 -4.186 -10.758 1.00 88.25 227 PHE A C 1
ATOM 1745 O O . PHE A 1 227 ? -16.707 -3.511 -10.160 1.00 88.25 227 PHE A O 1
ATOM 1752 N N . ASN A 1 228 ? -16.072 -5.483 -11.027 1.00 88.94 228 ASN A N 1
ATOM 1753 C CA . ASN A 1 228 ? -17.276 -6.186 -10.579 1.00 88.94 228 ASN A CA 1
ATOM 1754 C C . ASN A 1 228 ? -17.191 -6.505 -9.073 1.00 88.94 228 ASN A C 1
ATOM 1756 O O . ASN A 1 228 ? -16.424 -7.367 -8.642 1.00 88.94 228 ASN A O 1
ATOM 1760 N N . LEU A 1 229 ? -18.017 -5.820 -8.279 1.00 89.44 229 LEU A N 1
ATOM 1761 C CA . LEU A 1 229 ? -18.067 -5.969 -6.824 1.00 89.44 229 LEU A CA 1
ATOM 1762 C C . LEU A 1 229 ? -18.562 -7.347 -6.358 1.00 89.44 229 LEU A C 1
ATOM 1764 O O . LEU A 1 229 ? -18.258 -7.725 -5.230 1.00 89.44 229 LEU A O 1
ATOM 1768 N N . GLU A 1 230 ? -19.253 -8.118 -7.200 1.00 90.06 230 GLU A N 1
ATOM 1769 C CA . GLU A 1 230 ? -19.701 -9.474 -6.852 1.00 90.06 230 GLU A CA 1
ATOM 1770 C C . GLU A 1 230 ? -18.511 -10.388 -6.538 1.00 90.06 230 GLU A C 1
ATOM 1772 O O . GLU A 1 230 ? -18.497 -11.046 -5.499 1.00 90.06 230 GLU A O 1
ATOM 1777 N N . PHE A 1 231 ? -17.449 -10.341 -7.353 1.00 88.44 231 PHE A N 1
ATOM 1778 C CA . PHE A 1 231 ? -16.221 -11.103 -7.092 1.00 88.44 231 PHE A CA 1
ATOM 1779 C C . PHE A 1 231 ? -15.544 -10.687 -5.788 1.00 88.44 231 PHE A C 1
ATOM 1781 O O . PHE A 1 231 ? -14.923 -11.508 -5.109 1.00 88.44 231 PHE A O 1
ATOM 1788 N N . LEU A 1 232 ? -15.651 -9.405 -5.433 1.00 88.88 232 LEU A N 1
ATOM 1789 C CA . LEU A 1 232 ? -15.087 -8.890 -4.195 1.00 88.88 232 LEU A CA 1
ATOM 1790 C C . LEU A 1 232 ? -15.863 -9.407 -2.980 1.00 88.88 232 LEU A C 1
ATOM 1792 O O . LEU A 1 232 ? -15.259 -9.821 -1.988 1.00 88.88 232 LEU A O 1
ATOM 1796 N N . ASP A 1 233 ? -17.191 -9.432 -3.079 1.00 89.12 233 ASP A N 1
ATOM 1797 C CA . ASP A 1 233 ? -18.069 -9.938 -2.028 1.00 89.12 233 ASP A CA 1
ATOM 1798 C C . ASP A 1 233 ? -17.929 -11.459 -1.865 1.00 89.12 233 ASP A C 1
ATOM 1800 O O . ASP A 1 233 ? -17.860 -11.950 -0.735 1.00 89.12 233 ASP A O 1
ATOM 1804 N N . GLU A 1 234 ? -17.804 -12.209 -2.961 1.00 90.69 234 GLU A N 1
ATOM 1805 C CA . GLU A 1 234 ? -17.483 -13.640 -2.934 1.00 90.69 234 GLU A CA 1
ATOM 1806 C C . GLU A 1 234 ? -16.125 -13.899 -2.279 1.00 90.69 234 GLU A C 1
ATOM 1808 O O . GLU A 1 234 ? -16.013 -14.725 -1.365 1.00 90.69 234 GLU A O 1
ATOM 1813 N N . TYR A 1 235 ? -15.094 -13.153 -2.692 1.00 90.06 235 TYR A N 1
ATOM 1814 C CA . TYR A 1 235 ? -13.770 -13.263 -2.095 1.00 90.06 235 TYR A CA 1
ATOM 1815 C C . TYR A 1 235 ? -13.818 -12.984 -0.595 1.00 90.06 235 TYR A C 1
ATOM 1817 O O . TYR A 1 235 ? -13.270 -13.779 0.169 1.00 90.06 235 TYR A O 1
ATOM 1825 N N . SER A 1 236 ? -14.509 -11.922 -0.165 1.00 86.88 236 SER A N 1
ATOM 1826 C CA . SER A 1 236 ? -14.608 -11.531 1.248 1.00 86.88 236 SER A CA 1
ATOM 1827 C C . SER A 1 236 ? -15.172 -12.641 2.149 1.00 86.88 236 SER A C 1
ATOM 1829 O O . SER A 1 236 ? -14.768 -12.758 3.305 1.00 86.88 236 SER A O 1
ATOM 1831 N N . LYS A 1 237 ? -16.040 -13.507 1.607 1.00 88.12 237 LYS A N 1
ATOM 1832 C CA . LYS A 1 237 ? -16.654 -14.643 2.317 1.00 88.12 237 LYS A CA 1
ATOM 1833 C C . LYS A 1 237 ? -15.815 -15.924 2.258 1.00 88.12 237 LYS A C 1
ATOM 1835 O O . LYS A 1 237 ? -16.063 -16.861 3.021 1.00 88.12 237 LYS A O 1
ATOM 1840 N N . SER A 1 238 ? -14.833 -15.983 1.362 1.00 88.38 238 SER A N 1
ATOM 1841 C CA . SER A 1 238 ? -14.003 -17.167 1.136 1.00 88.38 238 SER A CA 1
ATOM 1842 C C . SER A 1 238 ? -13.050 -17.463 2.301 1.00 88.38 238 SER A C 1
ATOM 1844 O O . SER A 1 238 ? -12.616 -16.572 3.035 1.00 88.38 238 SER A O 1
ATOM 1846 N N . ASP A 1 239 ? -12.619 -18.720 2.427 1.00 85.81 239 ASP A N 1
ATOM 1847 C CA . ASP A 1 239 ? -11.618 -19.100 3.436 1.00 85.81 239 ASP A CA 1
ATOM 1848 C C . ASP A 1 239 ? -10.235 -18.485 3.172 1.00 85.81 239 ASP A C 1
ATOM 1850 O O . ASP A 1 239 ? -9.429 -18.348 4.095 1.00 85.81 239 ASP A O 1
ATOM 1854 N N . LYS A 1 240 ? -9.960 -18.075 1.925 1.00 85.06 240 LYS A N 1
ATOM 1855 C CA . LYS A 1 240 ? -8.737 -17.340 1.573 1.00 85.06 240 LYS A CA 1
ATOM 1856 C C . LYS A 1 240 ? -8.723 -15.958 2.222 1.00 85.06 240 LYS A C 1
ATOM 1858 O O . LYS A 1 240 ? -7.697 -15.568 2.771 1.00 85.06 240 LYS A O 1
ATOM 1863 N N . ALA A 1 241 ? -9.856 -15.255 2.215 1.00 83.75 241 ALA A N 1
ATOM 1864 C CA . ALA A 1 241 ? -9.973 -13.953 2.859 1.00 83.75 241 ALA A CA 1
ATOM 1865 C C . ALA A 1 241 ? -9.833 -14.057 4.381 1.00 83.75 241 ALA A C 1
ATOM 1867 O O . ALA A 1 241 ? -9.069 -13.296 4.963 1.00 83.75 241 ALA A O 1
ATOM 1868 N N . LYS A 1 242 ? -10.455 -15.060 5.017 1.00 81.75 242 LYS A N 1
ATOM 1869 C CA . LYS A 1 242 ? -10.343 -15.275 6.475 1.00 81.75 242 LYS A CA 1
ATOM 1870 C C . LYS A 1 242 ? -8.904 -15.500 6.954 1.00 81.75 242 LYS A C 1
ATOM 1872 O O . LYS A 1 242 ? -8.568 -15.150 8.079 1.00 81.75 242 LYS A O 1
ATOM 1877 N N . LYS A 1 243 ? -8.055 -16.100 6.113 1.00 84.31 243 LYS A N 1
ATOM 1878 C CA . LYS A 1 243 ? -6.628 -16.333 6.405 1.00 84.31 243 LYS A CA 1
ATOM 1879 C C . LYS A 1 243 ? -5.738 -15.140 6.050 1.00 84.31 243 LYS A C 1
ATOM 1881 O O . LYS A 1 243 ? -4.561 -15.139 6.401 1.00 84.31 243 LYS A O 1
ATOM 1886 N N . ASN A 1 244 ? -6.260 -14.152 5.325 1.00 88.56 244 ASN A N 1
ATOM 1887 C CA . ASN A 1 244 ? -5.484 -13.001 4.899 1.00 88.56 244 ASN A CA 1
ATOM 1888 C C . ASN A 1 244 ? -5.354 -11.993 6.048 1.00 88.56 244 ASN A C 1
ATOM 1890 O O . ASN A 1 244 ? -6.351 -11.534 6.600 1.00 88.56 244 ASN A O 1
ATOM 1894 N N . HIS A 1 245 ? -4.118 -11.617 6.373 1.00 84.06 245 HIS A N 1
ATOM 1895 C CA . HIS A 1 245 ? -3.837 -10.724 7.493 1.00 84.06 245 HIS A CA 1
ATOM 1896 C C . HIS A 1 245 ? -4.503 -9.343 7.351 1.00 84.06 245 HIS A C 1
ATOM 1898 O O . HIS A 1 245 ? -5.040 -8.839 8.330 1.00 84.06 245 HIS A O 1
ATOM 1904 N N . LEU A 1 246 ? -4.549 -8.763 6.142 1.00 84.81 246 LEU A N 1
ATOM 1905 C CA . LEU A 1 246 ? -5.211 -7.473 5.896 1.00 84.81 246 LEU A CA 1
ATOM 1906 C C . LEU A 1 246 ? -6.710 -7.535 6.184 1.00 84.81 246 LEU A C 1
ATOM 1908 O O . LEU A 1 246 ? -7.258 -6.641 6.821 1.00 84.81 246 LEU A O 1
ATOM 1912 N N . VAL A 1 247 ? -7.373 -8.596 5.722 1.00 86.31 247 VAL A N 1
ATOM 1913 C CA . VAL A 1 247 ? -8.815 -8.776 5.931 1.00 86.31 247 VAL A CA 1
ATOM 1914 C C . VAL A 1 247 ? -9.108 -9.062 7.404 1.00 86.31 247 VAL A C 1
ATOM 1916 O O . VAL A 1 247 ? -10.076 -8.535 7.939 1.00 86.31 247 VAL A O 1
ATOM 1919 N N . ALA A 1 248 ? -8.243 -9.815 8.088 1.00 86.00 248 ALA A N 1
ATOM 1920 C CA . ALA A 1 248 ? -8.372 -10.090 9.519 1.00 86.00 248 ALA A CA 1
ATOM 1921 C C . ALA A 1 248 ? -8.263 -8.831 10.402 1.00 86.00 248 ALA A C 1
ATOM 1923 O O . ALA A 1 248 ? -8.733 -8.840 11.540 1.00 86.00 248 ALA A O 1
ATOM 1924 N N . LEU A 1 249 ? -7.662 -7.744 9.899 1.00 83.75 249 LEU A N 1
ATOM 1925 C CA . LEU A 1 249 ? -7.656 -6.464 10.606 1.00 83.75 249 LEU A CA 1
ATOM 1926 C C . LEU A 1 249 ? -9.030 -5.793 10.613 1.00 83.75 249 LEU A C 1
ATOM 1928 O O . LEU A 1 249 ? -9.265 -4.961 11.489 1.00 83.75 249 LEU A O 1
ATOM 1932 N N . LEU A 1 250 ? -9.914 -6.098 9.659 1.00 84.31 250 LEU A N 1
ATOM 1933 C CA . LEU A 1 250 ? -11.219 -5.454 9.527 1.00 84.31 250 LEU A CA 1
ATOM 1934 C C . LEU A 1 250 ? -12.108 -5.836 10.709 1.00 84.31 250 LEU A C 1
ATOM 1936 O O . LEU A 1 250 ? -12.395 -7.009 10.942 1.00 84.31 250 LEU A O 1
ATOM 1940 N N . LYS A 1 251 ? -12.520 -4.830 11.479 1.00 77.31 251 LYS A N 1
ATOM 1941 C CA . LYS A 1 251 ? -13.390 -5.014 12.639 1.00 77.31 251 LYS A CA 1
ATOM 1942 C C . LYS A 1 251 ? -14.753 -4.470 12.274 1.00 77.31 251 LYS A C 1
ATOM 1944 O O . LYS A 1 251 ? -14.881 -3.288 11.969 1.00 77.31 251 LYS A O 1
ATOM 1949 N N . GLU A 1 252 ? -15.770 -5.319 12.323 1.00 60.44 252 GLU A N 1
ATOM 1950 C CA . GLU A 1 252 ? -17.138 -4.823 12.318 1.00 60.44 252 GLU A CA 1
ATOM 1951 C C . GLU A 1 252 ? -17.339 -4.028 13.607 1.00 60.44 252 GLU A C 1
ATOM 1953 O O . GLU A 1 252 ? -17.274 -4.574 14.707 1.00 60.44 252 GLU A O 1
ATOM 1958 N N . THR A 1 253 ? -17.501 -2.713 13.482 1.00 49.91 253 THR A N 1
ATOM 1959 C CA . THR A 1 253 ? -17.936 -1.878 14.599 1.00 49.91 253 THR A CA 1
ATOM 1960 C C . THR A 1 253 ? -19.338 -2.341 14.996 1.00 49.91 253 THR A C 1
ATOM 1962 O O . THR A 1 253 ? -20.284 -2.089 14.251 1.00 49.91 253 THR A O 1
ATOM 1965 N N . THR A 1 254 ? -19.443 -3.094 16.095 1.00 33.44 254 THR A N 1
ATOM 1966 C CA . THR A 1 254 ? -20.718 -3.437 16.745 1.00 33.44 254 THR A CA 1
ATOM 1967 C C . THR A 1 254 ? -21.351 -2.196 17.361 1.00 33.44 254 THR A C 1
ATOM 1969 O O . THR A 1 254 ? -20.589 -1.360 17.902 1.00 33.44 254 THR A O 1
#

pLDDT: mean 71.03, std 21.97, range [24.61, 94.25]